Protein AF-A0A9D1Z126-F1 (afdb_monomer_lite)

Radius of gyration: 23.55 Å; chains: 1; bounding box: 56×39×68 Å

pLDDT: mean 78.77, std 19.52, range [24.44, 97.56]

Secondary structure (DSSP, 8-state):
-----------------------------GGG--EEEEEEEEEETTTTEEE---BGGGTEEEEEEE-TTSEEEEEEEETTS--EEEEEEEEEETTEEEEEETT-PPPEEEEEEEE-SSEEEEEEEEE-TTSSEEEEEEEEEEE--S---------------GGGG-EEEEEEEEEETTTTEEEE-SGGGTEEEEEEE-TTSEEEEEEEETTSS-EEEEEEEEEEETTEEEEE-TTT--EEEEEEEEEESSSEEEEEEEEE-TTS-EEEEEEEEEEE-

Structure (mmCIF, N/CA/C/O backbone):
data_AF-A0A9D1Z126-F1
#
_entry.id   AF-A0A9D1Z126-F1
#
loop_
_atom_site.group_PDB
_atom_site.id
_atom_site.type_symbol
_atom_site.label_atom_id
_atom_site.label_alt_id
_atom_site.label_comp_id
_atom_site.label_asym_id
_atom_site.label_entity_id
_atom_site.label_seq_id
_atom_site.pdbx_PDB_ins_code
_atom_site.Cartn_x
_atom_site.Cartn_y
_atom_site.Cartn_z
_atom_site.occupancy
_atom_site.B_iso_or_equiv
_atom_site.auth_seq_id
_atom_site.auth_comp_id
_atom_site.auth_asym_id
_atom_site.auth_atom_id
_atom_site.pdbx_PDB_model_num
ATOM 1 N N . MET A 1 1 ? 18.380 6.189 9.220 1.00 26.20 1 MET A N 1
ATOM 2 C CA . MET A 1 1 ? 18.468 6.076 10.700 1.00 26.20 1 MET A CA 1
ATOM 3 C C . MET A 1 1 ? 17.361 5.135 11.136 1.00 26.20 1 MET A C 1
ATOM 5 O O . MET A 1 1 ? 16.245 5.377 10.715 1.00 26.20 1 MET A O 1
ATOM 9 N N . LYS A 1 2 ? 17.648 4.078 11.910 1.00 24.44 2 LYS A N 1
ATOM 10 C CA . LYS A 1 2 ? 16.610 3.173 12.438 1.00 24.44 2 LYS A CA 1
ATOM 11 C C . LYS A 1 2 ? 15.650 3.978 13.316 1.00 24.44 2 LYS A C 1
ATOM 13 O O . LYS A 1 2 ? 16.059 4.411 14.395 1.00 24.44 2 LYS A O 1
ATOM 18 N N . ARG A 1 3 ? 14.432 4.233 12.840 1.00 31.03 3 ARG A N 1
ATOM 19 C CA . ARG A 1 3 ? 13.403 4.945 13.598 1.00 31.03 3 ARG A CA 1
ATOM 20 C C . ARG A 1 3 ? 12.553 3.897 14.309 1.00 31.03 3 ARG A C 1
ATOM 22 O O . ARG A 1 3 ? 11.545 3.449 13.797 1.00 31.03 3 ARG A O 1
ATOM 29 N N . LEU A 1 4 ? 12.995 3.498 15.502 1.00 29.55 4 LEU A N 1
ATOM 30 C CA . LEU A 1 4 ? 12.150 2.744 16.426 1.00 29.55 4 LEU A CA 1
ATOM 31 C C . LEU A 1 4 ? 11.020 3.682 16.891 1.00 29.55 4 LEU A C 1
ATOM 33 O O . LEU A 1 4 ? 11.191 4.417 17.864 1.00 29.55 4 LEU A O 1
ATOM 37 N N . PHE A 1 5 ? 9.884 3.691 16.195 1.00 39.94 5 PHE A N 1
ATOM 38 C CA . PHE A 1 5 ? 8.649 4.272 16.721 1.00 39.94 5 PHE A CA 1
ATOM 39 C C . PHE A 1 5 ? 8.022 3.261 17.680 1.00 39.94 5 PHE A C 1
ATOM 41 O O . PHE A 1 5 ? 7.109 2.513 17.352 1.00 39.94 5 PHE A O 1
ATOM 48 N N . LEU A 1 6 ? 8.588 3.188 18.885 1.00 32.47 6 LEU A N 1
ATOM 49 C CA . LEU A 1 6 ? 7.999 2.430 19.978 1.00 32.47 6 LEU A CA 1
ATOM 50 C C . LEU A 1 6 ? 6.867 3.280 20.573 1.00 32.47 6 LEU A C 1
ATOM 52 O O . LEU A 1 6 ? 7.104 4.072 21.485 1.00 32.47 6 LEU A O 1
ATOM 56 N N . PHE A 1 7 ? 5.648 3.143 20.047 1.00 43.53 7 PHE A N 1
ATOM 57 C CA . PHE A 1 7 ? 4.450 3.704 20.678 1.00 43.53 7 PHE A CA 1
ATOM 58 C C . PHE A 1 7 ? 4.135 2.910 21.950 1.00 43.53 7 PHE A C 1
ATOM 60 O O . PHE A 1 7 ? 3.361 1.957 21.959 1.00 43.53 7 PHE A O 1
ATOM 67 N N . LEU A 1 8 ? 4.789 3.287 23.048 1.00 34.66 8 LEU A N 1
ATOM 68 C CA . LEU A 1 8 ? 4.436 2.837 24.388 1.00 34.66 8 LEU A CA 1
ATOM 69 C C . LEU A 1 8 ? 3.378 3.798 24.951 1.00 34.66 8 LEU A C 1
ATOM 71 O O . LEU A 1 8 ? 3.679 4.662 25.772 1.00 34.66 8 LEU A O 1
ATOM 75 N N . CYS A 1 9 ? 2.140 3.692 24.469 1.00 40.88 9 CYS A N 1
ATOM 76 C CA . CYS A 1 9 ? 1.025 4.465 25.009 1.00 40.88 9 CYS A CA 1
ATOM 77 C C . CYS A 1 9 ? 0.606 3.874 26.364 1.00 40.88 9 CYS A C 1
ATOM 79 O O . CYS A 1 9 ? -0.182 2.934 26.422 1.00 40.88 9 CYS A O 1
ATOM 81 N N . CYS A 1 10 ? 1.144 4.418 27.456 1.00 35.19 10 CYS A N 1
ATOM 82 C CA . CYS A 1 10 ? 0.623 4.198 28.806 1.00 35.19 10 CYS A CA 1
ATOM 83 C C . CYS A 1 10 ? -0.708 4.953 28.936 1.00 35.19 10 CYS A C 1
ATOM 85 O O . CYS A 1 10 ? -0.724 6.147 29.244 1.00 35.19 10 CYS A O 1
ATOM 87 N N . ALA A 1 11 ? -1.826 4.283 28.671 1.00 45.22 11 ALA A N 1
ATOM 88 C CA . ALA A 1 11 ? -3.146 4.888 28.769 1.00 45.22 11 ALA A CA 1
ATOM 89 C C . ALA A 1 11 ? -3.701 4.654 30.178 1.00 45.22 11 ALA A C 1
ATOM 91 O O . ALA A 1 11 ? -4.285 3.614 30.489 1.00 45.22 11 ALA A O 1
ATOM 92 N N . ALA A 1 12 ? -3.556 5.653 31.051 1.00 38.81 12 ALA A N 1
ATOM 93 C CA . ALA A 1 12 ? -4.286 5.673 32.311 1.00 38.81 12 ALA A CA 1
ATOM 94 C C . ALA A 1 12 ? -5.794 5.772 32.015 1.00 38.81 12 ALA A C 1
ATOM 96 O O . ALA A 1 12 ? -6.309 6.832 31.664 1.00 38.81 12 ALA A O 1
ATOM 97 N N . ALA A 1 13 ? -6.505 4.651 32.151 1.00 41.03 13 ALA A N 1
ATOM 98 C CA . ALA A 1 13 ? -7.947 4.571 31.958 1.00 41.03 13 ALA A CA 1
ATOM 99 C C . ALA A 1 13 ? -8.685 5.491 32.949 1.00 41.03 13 ALA A C 1
ATOM 101 O O . ALA A 1 13 ? -8.886 5.145 34.116 1.00 41.03 13 ALA A O 1
ATOM 102 N N . LEU A 1 14 ? -9.122 6.664 32.487 1.00 45.53 14 LEU A N 1
ATOM 103 C CA . LEU A 1 14 ? -10.041 7.507 33.242 1.00 45.53 14 LEU A CA 1
ATOM 104 C C . LEU A 1 14 ? -11.475 7.046 32.975 1.00 45.53 14 LEU A C 1
ATOM 106 O O . LEU A 1 14 ? -12.067 7.303 31.930 1.00 45.53 14 LEU A O 1
ATOM 110 N N . SER A 1 15 ? -12.056 6.373 33.967 1.00 38.84 15 SER A N 1
ATOM 111 C CA . SER A 1 15 ? -13.494 6.132 34.043 1.00 38.84 15 SER A CA 1
ATOM 112 C C . SER A 1 15 ? -14.214 7.465 34.261 1.00 38.84 15 SER A C 1
ATOM 114 O O . SER A 1 15 ? -14.367 7.907 35.404 1.00 38.84 15 SER A O 1
ATOM 116 N N . TRP A 1 16 ? -14.642 8.130 33.187 1.00 37.62 16 TRP A N 1
ATOM 117 C CA . TRP A 1 16 ? -15.427 9.351 33.327 1.00 37.62 16 TRP A CA 1
ATOM 118 C C . TRP A 1 16 ? -16.908 9.023 33.524 1.00 37.62 16 TRP A C 1
ATOM 120 O O . TRP A 1 16 ? -17.626 8.592 32.624 1.00 37.62 16 TRP A O 1
ATOM 130 N N . SER A 1 17 ? -17.371 9.243 34.750 1.00 36.00 17 SER A N 1
ATOM 131 C CA . SER A 1 17 ? -18.778 9.307 35.112 1.00 36.00 17 SER A CA 1
ATOM 132 C C . SER A 1 17 ? -19.405 10.619 34.618 1.00 36.00 17 SER A C 1
ATOM 134 O O . SER A 1 17 ? -19.183 11.678 35.189 1.00 36.00 17 SER A O 1
ATOM 136 N N . GLY A 1 18 ? -20.208 10.506 33.556 1.00 39.25 18 GLY A N 1
ATOM 137 C CA . GLY A 1 18 ? -21.444 11.249 33.266 1.00 39.25 18 GLY A CA 1
ATOM 138 C C . GLY A 1 18 ? -21.475 12.784 33.332 1.00 39.25 18 GLY A C 1
ATOM 139 O O . GLY A 1 18 ? -21.405 13.369 34.407 1.00 39.25 18 GLY A O 1
ATOM 140 N N . CYS A 1 19 ? -21.839 13.413 32.208 1.00 34.25 19 CYS A N 1
ATOM 141 C CA . CYS A 1 19 ? -22.969 14.355 32.125 1.00 34.25 19 CYS A CA 1
ATOM 142 C C . CYS A 1 19 ? -23.319 14.652 30.656 1.00 34.25 19 CYS A C 1
ATOM 144 O O . CYS A 1 19 ? -22.586 15.333 29.950 1.00 34.25 19 CYS A O 1
ATOM 146 N N . THR A 1 20 ? -24.477 14.159 30.217 1.00 55.81 20 THR A N 1
ATOM 147 C CA . THR A 1 20 ? -25.148 14.520 28.961 1.00 55.81 20 THR A CA 1
ATOM 148 C C . THR A 1 20 ? -25.532 15.998 28.931 1.00 55.81 20 THR A C 1
ATOM 150 O O . THR A 1 20 ? -26.192 16.462 29.868 1.00 55.81 20 THR A O 1
ATOM 153 N N . LYS A 1 21 ? -25.245 16.684 27.817 1.00 38.91 21 LYS A N 1
ATOM 154 C CA . LYS A 1 21 ? -26.126 17.720 27.262 1.00 38.91 21 LYS A CA 1
ATOM 155 C C . LYS A 1 21 ? -25.888 17.949 25.767 1.00 38.91 21 LYS A C 1
ATOM 157 O O . LYS A 1 21 ? -24.807 18.350 25.361 1.00 38.91 21 LYS A O 1
ATOM 162 N N . ASP A 1 22 ? -26.983 17.721 25.049 1.00 40.00 22 ASP A N 1
ATOM 163 C CA . ASP A 1 22 ? -27.429 18.360 23.815 1.00 40.00 22 ASP A CA 1
ATOM 164 C C . ASP A 1 22 ? -26.654 18.077 22.517 1.00 40.00 22 ASP A C 1
ATOM 166 O O . ASP A 1 22 ? -25.740 18.792 22.132 1.00 40.00 22 ASP A O 1
ATOM 170 N N . GLY A 1 23 ? -27.180 17.094 21.775 1.00 37.91 23 GLY A N 1
ATOM 171 C CA . GLY A 1 23 ? -27.786 17.413 20.482 1.00 37.91 23 GLY A CA 1
ATOM 172 C C . GLY A 1 23 ? -26.862 17.457 19.274 1.00 37.91 23 GLY A C 1
ATOM 173 O O . GLY A 1 23 ? -26.820 18.477 18.606 1.00 37.91 23 GLY A O 1
ATOM 174 N N . ASP A 1 24 ? -26.232 16.333 18.953 1.00 39.56 24 ASP A N 1
ATOM 175 C CA . ASP A 1 24 ? -26.127 15.879 17.567 1.00 39.56 24 ASP A CA 1
ATOM 176 C C . ASP A 1 24 ? -26.064 14.354 17.581 1.00 39.56 24 ASP A C 1
ATOM 178 O O . ASP A 1 24 ? -25.172 13.751 18.178 1.00 39.56 24 ASP A O 1
ATOM 182 N N . ASP A 1 25 ? -27.051 13.729 16.946 1.00 46.75 25 ASP A N 1
ATOM 183 C CA . ASP A 1 25 ? -27.147 12.283 16.739 1.00 46.75 25 ASP A CA 1
ATOM 184 C C . ASP A 1 25 ? -26.158 11.872 15.630 1.00 46.75 25 ASP A C 1
ATOM 186 O O . ASP A 1 25 ? -26.513 11.229 14.646 1.00 46.75 25 ASP A O 1
ATOM 190 N N . ASN A 1 26 ? -24.888 12.280 15.762 1.00 52.34 26 ASN A N 1
ATOM 191 C CA . ASN A 1 26 ? -23.775 11.794 14.945 1.00 52.34 26 ASN A CA 1
ATOM 192 C C . ASN A 1 26 ? -23.401 10.381 15.417 1.00 52.34 26 ASN A C 1
ATOM 194 O O . ASN A 1 26 ? -22.256 10.089 15.768 1.00 52.34 26 ASN A O 1
ATOM 198 N N . THR A 1 27 ? -24.391 9.492 15.491 1.00 66.88 27 THR A N 1
ATOM 199 C CA . THR A 1 27 ? -24.147 8.064 15.638 1.00 66.88 27 THR A CA 1
ATOM 200 C C . THR A 1 27 ? -23.490 7.604 14.354 1.00 66.88 27 THR A C 1
ATOM 202 O O . THR A 1 27 ? -24.098 7.625 13.283 1.00 66.88 27 THR A O 1
ATOM 205 N N . VAL A 1 28 ? -22.218 7.254 14.465 1.00 77.12 28 VAL A N 1
ATOM 206 C CA . VAL A 1 28 ? -21.447 6.714 13.361 1.00 77.12 28 VAL A CA 1
ATOM 207 C C . VAL A 1 28 ? -22.012 5.329 13.039 1.00 77.12 28 VAL A C 1
ATOM 209 O O . VAL A 1 28 ? -22.333 4.565 13.951 1.00 77.12 28 VAL A O 1
ATOM 212 N N . ASP A 1 29 ? -22.159 4.994 11.757 1.00 79.81 29 ASP A N 1
ATOM 213 C CA . ASP A 1 29 ? -22.612 3.660 11.360 1.00 79.81 29 ASP A CA 1
ATOM 214 C C . ASP A 1 29 ? -21.483 2.641 11.539 1.00 79.81 29 ASP A C 1
ATOM 216 O O . ASP A 1 29 ? -20.679 2.371 10.650 1.00 79.81 29 ASP A O 1
ATOM 220 N N . LEU A 1 30 ? -21.433 2.059 12.732 1.00 79.81 30 LEU A N 1
ATOM 221 C CA . LEU A 1 30 ? -20.408 1.101 13.130 1.00 79.81 30 LEU A CA 1
ATOM 222 C C . LEU A 1 30 ? -20.522 -0.248 12.408 1.00 79.81 30 LEU A C 1
ATOM 224 O O . LEU A 1 30 ? -19.609 -1.067 12.524 1.00 79.81 30 LEU A O 1
ATOM 228 N N . THR A 1 31 ? -21.583 -0.487 11.626 1.00 78.75 31 THR A N 1
ATOM 229 C CA . THR A 1 31 ? -21.624 -1.656 10.731 1.00 78.75 31 THR A CA 1
ATOM 230 C C . THR A 1 31 ? -20.538 -1.580 9.656 1.00 78.75 31 THR A C 1
ATOM 232 O O . THR A 1 31 ? -20.077 -2.611 9.170 1.00 78.75 31 THR A O 1
ATOM 235 N N . GLN A 1 32 ? -20.045 -0.372 9.373 1.00 84.94 32 GLN A N 1
ATOM 236 C CA . GLN A 1 32 ? -18.952 -0.102 8.444 1.00 84.94 32 GLN A CA 1
ATOM 237 C C . GLN A 1 32 ? -17.569 -0.275 9.081 1.00 84.94 32 GLN A C 1
ATOM 239 O O . GLN A 1 32 ? -16.575 0.007 8.429 1.00 84.94 32 GLN A O 1
ATOM 244 N N . LEU A 1 33 ? -17.452 -0.715 10.339 1.00 92.31 33 LEU A N 1
ATOM 245 C CA . LEU A 1 33 ? -16.143 -0.862 10.989 1.00 92.31 33 LEU A CA 1
ATOM 246 C C . LEU A 1 33 ? -15.384 -2.096 10.485 1.00 92.31 33 LEU A C 1
ATOM 248 O O . LEU A 1 33 ? -14.167 -2.051 10.319 1.00 92.31 33 LEU A O 1
ATOM 252 N N . VAL A 1 34 ? -16.105 -3.194 10.240 1.00 91.06 34 VAL A N 1
ATOM 253 C CA . VAL A 1 34 ? -15.522 -4.483 9.838 1.00 91.06 34 VAL A CA 1
ATOM 254 C C . VAL A 1 34 ? -14.756 -4.335 8.524 1.00 91.06 34 VAL A C 1
ATOM 256 O O . VAL A 1 34 ? -15.254 -3.749 7.559 1.00 91.06 34 VAL A O 1
ATOM 259 N N . GLY A 1 35 ? -13.543 -4.881 8.487 1.00 87.19 35 GLY A N 1
ATOM 260 C CA . GLY A 1 35 ? -12.604 -4.767 7.375 1.00 87.19 35 GLY A CA 1
ATOM 261 C C . GLY A 1 35 ? -11.217 -4.334 7.829 1.00 87.19 35 GLY A C 1
ATOM 262 O O . GLY A 1 35 ? -10.958 -4.193 9.027 1.00 87.19 35 GLY A O 1
ATOM 263 N N . THR A 1 36 ? -10.331 -4.148 6.855 1.00 92.88 36 THR A N 1
ATOM 264 C CA . THR A 1 36 ? -8.953 -3.729 7.095 1.00 92.88 36 THR A CA 1
ATOM 265 C C . THR A 1 36 ? -8.786 -2.247 6.787 1.00 92.88 36 THR A C 1
ATOM 267 O O . THR A 1 36 ? -9.300 -1.735 5.791 1.00 92.88 36 THR A O 1
ATOM 270 N N . TRP A 1 37 ? -8.049 -1.568 7.654 1.00 96.06 37 TRP A N 1
ATOM 271 C CA . TRP A 1 37 ? -7.814 -0.134 7.631 1.00 96.06 37 TRP A CA 1
ATOM 272 C C . TRP A 1 37 ? -6.318 0.131 7.706 1.00 96.06 37 TRP A C 1
ATOM 274 O O . TRP A 1 37 ? -5.668 -0.390 8.604 1.00 96.06 37 TRP A O 1
ATOM 284 N N . GLU A 1 38 ? -5.777 0.937 6.799 1.00 95.12 38 GLU A N 1
ATOM 285 C CA . GLU A 1 38 ? -4.358 1.316 6.763 1.00 95.12 38 GLU A CA 1
ATOM 286 C C . GLU A 1 38 ? -4.193 2.764 7.216 1.00 95.12 38 GLU A C 1
ATOM 2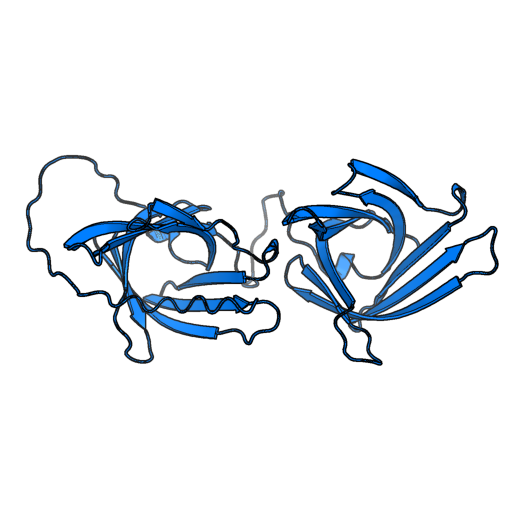88 O O . GLU A 1 38 ? -4.925 3.641 6.747 1.00 95.12 38 GLU A O 1
ATOM 293 N N . VAL A 1 39 ? -3.237 3.021 8.112 1.00 95.56 39 VAL A N 1
ATOM 294 C CA . VAL A 1 39 ? -2.896 4.379 8.553 1.00 95.56 39 VAL A CA 1
ATOM 295 C C . VAL A 1 39 ? -2.329 5.176 7.381 1.00 95.56 39 VAL A C 1
ATOM 297 O O . VAL A 1 39 ? -1.472 4.711 6.641 1.00 95.56 39 VAL A O 1
ATOM 300 N N . THR A 1 40 ? -2.801 6.409 7.236 1.00 91.19 40 THR A N 1
ATOM 301 C CA . THR A 1 40 ? -2.329 7.371 6.229 1.00 91.19 40 THR A CA 1
ATOM 302 C C . THR A 1 40 ? -1.590 8.546 6.853 1.00 91.19 40 THR A C 1
ATOM 304 O O . THR A 1 40 ? -0.716 9.128 6.221 1.00 91.19 40 THR A O 1
ATOM 307 N N . LYS A 1 41 ? -1.958 8.919 8.083 1.00 90.38 41 LYS A N 1
ATOM 308 C CA . LYS A 1 41 ? -1.299 9.962 8.869 1.00 90.38 41 LYS A CA 1
ATOM 309 C C . LYS A 1 41 ? -1.767 9.953 10.317 1.00 90.38 41 LYS A C 1
ATOM 311 O O . LYS A 1 41 ? -2.868 9.487 10.630 1.00 90.38 41 LYS A O 1
ATOM 316 N N . LEU A 1 42 ? -0.957 10.565 11.168 1.00 92.69 42 LEU A N 1
ATOM 317 C CA . LEU A 1 42 ? -1.205 10.748 12.587 1.00 92.69 42 LEU A CA 1
ATOM 318 C C . LEU A 1 42 ? -0.980 12.213 12.974 1.00 92.69 42 LEU A C 1
ATOM 320 O O . LEU A 1 42 ? -0.017 12.843 12.542 1.00 92.69 42 LEU A O 1
ATOM 324 N N . TYR A 1 43 ? -1.876 12.755 13.789 1.00 89.81 43 TYR A N 1
ATOM 325 C CA . TYR A 1 43 ? -1.678 14.013 14.498 1.00 89.81 43 TYR A CA 1
ATOM 326 C C . TYR A 1 43 ? -1.368 13.721 15.956 1.00 89.81 43 TYR A C 1
ATOM 328 O O . TYR A 1 43 ? -2.162 13.055 16.619 1.00 89.81 43 TYR A O 1
ATOM 336 N N . ASP A 1 44 ? -0.254 14.256 16.431 1.00 86.06 44 ASP A N 1
ATOM 337 C CA . ASP A 1 44 ? 0.138 14.232 17.832 1.00 86.06 44 ASP A CA 1
ATOM 338 C C . ASP A 1 44 ? -0.363 15.508 18.511 1.00 86.06 44 ASP A C 1
ATOM 340 O O . ASP A 1 44 ? 0.046 16.626 18.169 1.00 86.06 44 ASP A O 1
ATOM 344 N N . GLY A 1 45 ? -1.297 15.343 19.444 1.00 83.56 45 GLY A N 1
ATOM 345 C CA . GLY A 1 45 ? -1.956 16.441 20.138 1.00 83.56 45 GLY A CA 1
ATOM 346 C C . GLY A 1 45 ? -1.105 17.094 21.225 1.00 83.56 45 GLY A C 1
ATOM 347 O O . GLY A 1 45 ? -1.397 18.228 21.615 1.00 83.56 45 GLY A O 1
ATOM 348 N N . GLU A 1 46 ? -0.070 16.421 21.724 1.00 85.44 46 GLU A N 1
ATOM 349 C CA . GLU A 1 46 ? 0.831 16.968 22.739 1.00 85.44 46 GLU A CA 1
ATOM 350 C C . GLU A 1 46 ? 1.850 17.924 22.118 1.00 85.44 46 GLU A C 1
ATOM 352 O O . GLU A 1 46 ? 2.030 19.050 22.600 1.00 85.44 46 GLU A O 1
ATOM 357 N N . PHE A 1 47 ? 2.468 17.514 21.010 1.00 81.81 47 PHE A N 1
ATOM 358 C CA . PHE A 1 47 ? 3.468 18.317 20.308 1.00 81.81 47 PHE A CA 1
ATOM 359 C C . PHE A 1 47 ? 2.877 19.164 19.177 1.00 81.81 47 PHE A C 1
ATOM 361 O O . PHE A 1 47 ? 3.523 20.104 18.708 1.00 81.81 47 PHE A O 1
ATOM 368 N N . GLY A 1 48 ? 1.646 18.873 18.750 1.00 83.31 48 GLY A N 1
ATOM 369 C CA . GLY A 1 48 ? 0.977 19.561 17.649 1.00 83.31 48 GLY A CA 1
ATOM 370 C C . GLY A 1 48 ? 1.609 19.264 16.289 1.00 83.31 48 GLY A C 1
ATOM 371 O O . GLY A 1 48 ? 1.639 20.147 15.428 1.00 83.31 48 GLY A O 1
ATOM 372 N N . ILE A 1 49 ? 2.145 18.055 16.113 1.00 79.88 49 ILE A N 1
ATOM 373 C CA . ILE A 1 49 ? 2.919 17.636 14.938 1.00 79.88 49 ILE A CA 1
ATOM 374 C C . ILE A 1 49 ? 2.105 16.642 14.109 1.00 79.88 49 ILE A C 1
ATOM 376 O O . ILE A 1 49 ? 1.342 15.841 14.644 1.00 79.88 49 ILE A O 1
ATOM 380 N N . TRP A 1 50 ? 2.278 16.703 12.790 1.00 85.00 50 TRP A N 1
ATOM 381 C CA . TRP A 1 50 ? 1.748 15.713 11.862 1.00 85.00 50 TRP A CA 1
ATOM 382 C C . TRP A 1 50 ? 2.842 14.739 11.440 1.00 85.00 50 TRP A C 1
ATOM 384 O O . TRP A 1 50 ? 3.936 15.153 11.057 1.00 85.00 50 TRP A O 1
ATOM 394 N N . PHE A 1 51 ? 2.506 13.458 11.471 1.00 80.44 51 PHE A N 1
ATOM 395 C CA . PHE A 1 51 ? 3.276 12.373 10.889 1.00 80.44 51 PHE A CA 1
ATOM 396 C C . PHE A 1 51 ? 2.508 11.867 9.671 1.00 80.44 51 PHE A C 1
ATOM 398 O O . PHE A 1 51 ? 1.427 11.300 9.809 1.00 80.44 51 PHE A O 1
ATOM 405 N N . GLU A 1 52 ? 3.039 12.113 8.478 1.00 85.12 52 GLU A N 1
ATOM 406 C CA . GLU A 1 52 ? 2.372 11.793 7.203 1.00 85.12 52 GLU A CA 1
ATOM 407 C C . GLU A 1 52 ? 3.126 10.713 6.403 1.00 85.12 52 GLU A C 1
ATOM 409 O O . GLU A 1 52 ? 2.694 10.322 5.326 1.00 85.12 52 GLU A O 1
ATOM 414 N N . GLU A 1 53 ? 4.234 10.205 6.953 1.00 81.06 53 GLU A N 1
ATOM 415 C CA . GLU A 1 53 ? 5.110 9.191 6.351 1.00 81.06 53 GLU A CA 1
ATOM 416 C C . GLU A 1 53 ? 4.580 7.763 6.628 1.00 81.06 53 GLU A C 1
ATOM 418 O O . GLU A 1 53 ? 5.261 6.954 7.255 1.00 81.06 53 GLU A O 1
ATOM 423 N N . TYR A 1 54 ? 3.345 7.461 6.207 1.00 81.81 54 TYR A N 1
ATOM 424 C CA . TYR A 1 54 ? 2.707 6.143 6.368 1.00 81.81 54 TYR A CA 1
ATOM 425 C C . TYR A 1 54 ? 2.252 5.535 5.043 1.00 81.81 54 TYR A C 1
ATOM 427 O O . TYR A 1 54 ? 1.825 6.226 4.117 1.00 81.81 54 TYR A O 1
ATOM 435 N N . GLY A 1 55 ? 2.282 4.210 4.992 1.00 75.62 55 GLY A N 1
ATOM 436 C CA . GLY A 1 55 ? 1.984 3.421 3.813 1.00 75.62 55 GLY A CA 1
ATOM 437 C C . GLY A 1 55 ? 3.261 2.950 3.135 1.00 75.62 55 GLY A C 1
ATOM 438 O O . GLY A 1 55 ? 4.383 3.346 3.464 1.00 75.62 55 GLY A O 1
ATOM 439 N N . VAL A 1 56 ? 3.086 2.065 2.160 1.00 72.38 56 VAL A N 1
ATOM 440 C CA . VAL A 1 56 ? 4.218 1.307 1.620 1.00 72.38 56 VAL A CA 1
ATOM 441 C C . VAL A 1 56 ? 5.248 2.197 0.908 1.00 72.38 56 VAL A C 1
ATOM 443 O O . VAL A 1 56 ? 6.422 1.849 0.849 1.00 72.38 56 VAL A O 1
ATOM 446 N N . GLN A 1 57 ? 4.829 3.366 0.415 1.00 71.88 57 GLN A N 1
ATOM 447 C CA . GLN A 1 57 ? 5.695 4.396 -0.187 1.00 71.88 57 GLN A CA 1
ATOM 448 C C . GLN A 1 57 ? 6.734 4.971 0.784 1.00 71.88 57 GLN A C 1
ATOM 450 O O . GLN A 1 57 ? 7.825 5.337 0.371 1.00 71.88 57 GLN A O 1
ATOM 455 N N . PHE A 1 58 ? 6.444 4.973 2.087 1.00 73.94 58 PHE A N 1
ATOM 456 C CA . PHE A 1 58 ? 7.380 5.419 3.122 1.00 73.94 58 PHE A CA 1
ATOM 457 C C . PHE A 1 58 ? 8.072 4.247 3.830 1.00 73.94 58 PHE A C 1
ATOM 459 O O . PHE A 1 58 ? 8.784 4.442 4.813 1.00 73.94 58 PHE A O 1
ATOM 466 N N . GLY A 1 59 ? 7.848 3.014 3.357 1.00 75.44 59 GLY A N 1
ATOM 467 C CA . GLY A 1 59 ? 8.410 1.806 3.955 1.00 75.44 59 GLY A CA 1
ATOM 468 C C . GLY A 1 59 ? 7.900 1.508 5.366 1.00 75.44 59 GLY A C 1
ATOM 469 O O . GLY A 1 59 ? 8.573 0.783 6.094 1.00 75.44 59 GLY A O 1
ATOM 470 N N . TYR A 1 60 ? 6.750 2.066 5.756 1.00 79.25 60 TYR A N 1
ATOM 471 C CA . TYR A 1 60 ? 6.106 1.807 7.041 1.00 79.25 60 TYR A CA 1
ATOM 472 C C . TYR A 1 60 ? 4.593 1.684 6.858 1.00 79.25 60 TYR A C 1
ATOM 474 O O . TYR A 1 60 ? 3.892 2.673 6.646 1.00 79.25 60 TYR A O 1
ATOM 482 N N . VAL A 1 61 ? 4.081 0.460 6.928 1.00 86.31 61 VAL A N 1
ATOM 483 C CA . VAL A 1 61 ? 2.654 0.149 6.818 1.00 86.31 61 VAL A CA 1
ATOM 484 C C . VAL A 1 61 ? 2.139 -0.218 8.194 1.00 86.31 61 VAL A C 1
ATOM 486 O O . VAL A 1 61 ? 2.713 -1.066 8.868 1.00 86.31 61 VAL A O 1
ATOM 489 N N . GLU A 1 62 ? 1.029 0.386 8.594 1.00 92.38 62 GLU A N 1
ATOM 490 C CA . GLU A 1 62 ? 0.334 0.048 9.829 1.00 92.38 62 GLU A CA 1
ATOM 491 C C . GLU A 1 62 ? -1.135 -0.206 9.514 1.00 92.38 62 GLU A C 1
ATOM 493 O O . GLU A 1 62 ? -1.794 0.633 8.890 1.00 92.38 62 GLU A O 1
ATOM 498 N N . THR A 1 63 ? -1.651 -1.364 9.926 1.00 93.50 63 THR A N 1
ATOM 499 C CA . THR A 1 63 ? -3.033 -1.759 9.650 1.00 93.50 63 THR A CA 1
ATOM 500 C C . THR A 1 63 ? -3.788 -2.237 10.883 1.00 93.50 63 THR A C 1
ATOM 502 O O . THR A 1 63 ? -3.230 -2.818 11.816 1.00 93.50 63 THR A O 1
ATOM 505 N N . LEU A 1 64 ? -5.102 -2.010 10.851 1.00 94.62 64 LEU A N 1
ATOM 506 C CA . LEU A 1 64 ? -6.086 -2.544 11.782 1.00 94.62 64 LEU A CA 1
ATOM 507 C C . LEU A 1 64 ? -7.139 -3.342 11.016 1.00 94.62 64 LEU A C 1
ATOM 509 O O . LEU A 1 64 ? -7.876 -2.796 10.197 1.00 94.62 64 LEU A O 1
ATOM 513 N N . LEU A 1 65 ? -7.254 -4.629 11.326 1.00 92.81 65 LEU A N 1
ATOM 514 C CA . LEU A 1 65 ? -8.340 -5.488 10.865 1.00 92.81 65 LEU A CA 1
ATOM 515 C C . LEU A 1 65 ? -9.374 -5.656 11.978 1.00 92.81 65 LEU A C 1
ATOM 517 O O . LEU A 1 65 ? -9.051 -6.195 13.034 1.00 92.81 65 LEU A O 1
ATOM 521 N N . PHE A 1 66 ? -10.625 -5.286 11.714 1.00 91.44 66 PHE A N 1
ATOM 522 C CA . PHE A 1 66 ? -11.777 -5.575 12.573 1.00 91.44 66 PHE A CA 1
ATOM 523 C C . PHE A 1 66 ? -12.631 -6.689 11.958 1.00 91.44 66 PHE A C 1
ATOM 525 O O . PHE A 1 66 ? -13.026 -6.596 10.795 1.00 91.44 66 PHE A O 1
ATOM 532 N N . ARG A 1 67 ? -12.934 -7.741 12.728 1.00 88.06 67 ARG A N 1
ATOM 533 C CA . ARG A 1 67 ? -13.789 -8.867 12.315 1.00 88.06 67 ARG A CA 1
ATOM 534 C C . ARG A 1 67 ? -15.149 -8.812 13.003 1.00 88.06 67 ARG A C 1
ATOM 536 O O . ARG A 1 67 ? -15.251 -8.430 14.164 1.00 88.06 67 ARG A O 1
ATOM 543 N N . ASP A 1 68 ? -16.176 -9.295 12.313 1.00 87.19 68 ASP A N 1
ATOM 544 C CA . ASP A 1 68 ? -17.573 -9.339 12.774 1.00 87.19 68 ASP A CA 1
ATOM 545 C C . ASP A 1 68 ? -17.789 -10.004 14.149 1.00 87.19 68 ASP A C 1
ATOM 547 O O . ASP A 1 68 ? -18.717 -9.662 14.879 1.00 87.19 68 ASP A O 1
ATOM 551 N N . ASN A 1 69 ? -16.907 -10.924 14.533 1.00 82.69 69 ASN A N 1
ATOM 552 C CA . ASN A 1 69 ? -16.948 -11.646 15.798 1.00 82.69 69 ASN A CA 1
ATOM 553 C C . ASN A 1 69 ? -16.335 -10.887 16.996 1.00 82.69 69 ASN A C 1
ATOM 555 O O . ASN A 1 69 ? -16.184 -11.481 18.066 1.00 82.69 69 ASN A O 1
ATOM 559 N N . GLY A 1 70 ? -15.961 -9.612 16.836 1.00 84.50 70 GLY A N 1
ATOM 560 C CA . GLY A 1 70 ? -15.373 -8.799 17.909 1.00 84.50 70 GLY A CA 1
ATOM 561 C C . GLY A 1 70 ? -13.885 -9.073 18.153 1.00 84.50 70 GLY A C 1
ATOM 562 O O . GLY A 1 70 ? -13.370 -8.810 19.240 1.00 84.50 70 GLY A O 1
ATOM 563 N N . THR A 1 71 ? -13.178 -9.624 17.164 1.00 90.19 71 THR A N 1
ATOM 564 C CA . THR A 1 71 ? -11.717 -9.806 17.197 1.00 90.19 71 THR A CA 1
ATOM 565 C C . THR A 1 71 ? -11.041 -9.027 16.083 1.00 90.19 71 THR A C 1
ATOM 567 O O . THR A 1 71 ? -11.654 -8.709 15.068 1.00 90.19 71 THR A O 1
ATOM 570 N N . GLY A 1 72 ? -9.758 -8.747 16.238 1.00 90.19 72 GLY A N 1
ATOM 571 C CA . GLY A 1 72 ? -8.998 -8.026 15.238 1.00 90.19 72 GLY A CA 1
ATOM 572 C C . GLY A 1 72 ? -7.523 -8.368 15.234 1.00 90.19 72 GLY A C 1
ATOM 573 O O . GLY A 1 72 ? -7.070 -9.257 15.961 1.00 90.19 72 GLY A O 1
ATOM 574 N N . MET A 1 73 ? -6.803 -7.705 14.342 1.00 88.38 73 MET A N 1
ATOM 575 C CA . MET A 1 73 ? -5.354 -7.792 14.222 1.00 88.38 73 MET A CA 1
ATOM 576 C C . MET A 1 73 ? -4.804 -6.389 14.014 1.00 88.38 73 MET A C 1
ATOM 578 O O . MET A 1 73 ? -5.309 -5.658 13.163 1.00 88.38 73 MET A O 1
ATOM 582 N N . PHE A 1 74 ? -3.804 -6.027 14.805 1.00 89.62 74 PHE A N 1
ATOM 583 C CA . PHE A 1 74 ? -2.908 -4.924 14.505 1.00 89.62 74 PHE A CA 1
ATOM 584 C C . PHE A 1 74 ? -1.679 -5.498 13.812 1.00 89.62 74 PHE A C 1
ATOM 586 O O . PHE A 1 74 ? -1.175 -6.537 14.243 1.00 89.62 74 PHE A O 1
ATOM 593 N N . GLN A 1 75 ? -1.199 -4.836 12.768 1.00 87.81 75 GLN A N 1
ATOM 594 C CA . GLN A 1 75 ? -0.009 -5.263 12.047 1.00 87.81 75 GLN A CA 1
ATOM 595 C C . GLN A 1 75 ? 0.819 -4.058 11.628 1.00 87.81 75 GLN A C 1
ATOM 597 O O . GLN A 1 75 ? 0.272 -3.097 11.087 1.00 87.81 75 GLN A O 1
ATOM 602 N N . THR A 1 76 ? 2.129 -4.138 11.844 1.00 86.06 76 THR A N 1
ATOM 603 C CA . THR A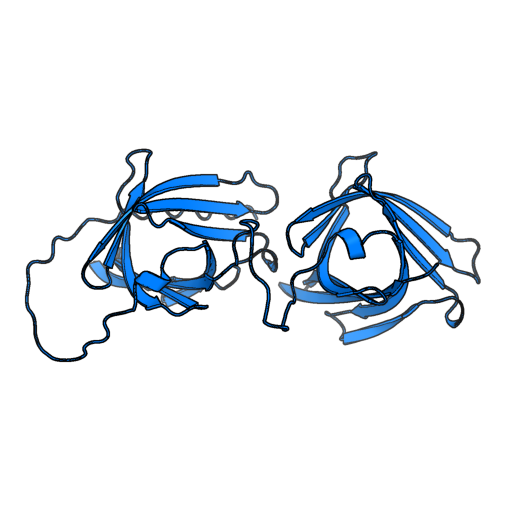 1 76 ? 3.104 -3.196 11.297 1.00 86.06 76 THR A CA 1
ATOM 604 C C . THR A 1 76 ? 4.133 -3.907 10.444 1.00 86.06 76 THR A C 1
ATOM 606 O O . THR A 1 76 ? 4.665 -4.957 10.808 1.00 86.06 76 THR A O 1
ATOM 609 N N . GLU A 1 77 ? 4.437 -3.295 9.311 1.00 82.69 77 GLU A N 1
ATOM 610 C CA . GLU A 1 77 ? 5.489 -3.709 8.396 1.00 82.69 77 GLU A CA 1
ATOM 611 C C . GLU A 1 77 ? 6.418 -2.524 8.179 1.00 82.69 77 GLU A C 1
ATOM 613 O O . GLU A 1 77 ? 5.992 -1.467 7.721 1.00 82.69 77 GLU A O 1
ATOM 618 N N . GLU A 1 78 ? 7.692 -2.699 8.514 1.00 77.62 78 GLU A N 1
ATOM 619 C CA . GLU A 1 78 ? 8.736 -1.711 8.258 1.00 77.62 78 GLU A CA 1
ATOM 620 C C . GLU A 1 78 ? 9.770 -2.330 7.315 1.00 77.62 78 GLU A C 1
ATOM 622 O O . GLU A 1 78 ? 10.246 -3.449 7.540 1.00 77.62 78 GLU A O 1
ATOM 627 N N . THR A 1 79 ? 10.133 -1.612 6.252 1.00 63.31 79 THR A N 1
ATOM 628 C CA . THR A 1 79 ? 11.111 -2.076 5.264 1.00 63.31 79 THR A CA 1
ATOM 629 C C . THR A 1 79 ? 12.436 -2.428 5.942 1.00 63.31 79 THR A C 1
ATOM 631 O O . THR A 1 79 ? 13.082 -1.598 6.581 1.00 63.31 79 THR A O 1
ATOM 634 N N . GLY A 1 80 ? 12.874 -3.679 5.778 1.00 56.53 80 GLY A N 1
ATOM 635 C CA . GLY A 1 80 ? 14.107 -4.182 6.391 1.00 56.53 80 GLY A CA 1
ATOM 636 C C . GLY A 1 80 ? 13.976 -4.567 7.871 1.00 56.53 80 GLY A C 1
ATOM 637 O O . GLY A 1 80 ? 14.993 -4.844 8.517 1.00 56.53 80 GLY A O 1
ATOM 638 N N . ALA A 1 81 ? 12.755 -4.613 8.405 1.00 66.56 81 ALA A N 1
ATOM 639 C CA . ALA A 1 81 ? 12.432 -5.154 9.719 1.00 66.56 81 ALA A CA 1
ATOM 640 C C . ALA A 1 81 ? 11.482 -6.358 9.607 1.00 66.56 81 ALA A C 1
ATOM 642 O O . ALA A 1 81 ? 10.973 -6.690 8.540 1.00 66.56 81 ALA A O 1
ATOM 643 N N . ASN A 1 82 ? 11.270 -7.043 10.731 1.00 67.31 82 ASN A N 1
ATOM 644 C CA . ASN A 1 82 ? 10.252 -8.084 10.803 1.00 67.31 82 ASN A CA 1
ATOM 645 C C . ASN A 1 82 ? 8.875 -7.437 10.932 1.00 67.31 82 ASN A C 1
ATOM 647 O O . ASN A 1 82 ? 8.720 -6.498 11.713 1.00 67.31 82 ASN A O 1
ATOM 651 N N . THR A 1 83 ? 7.882 -8.019 10.266 1.00 76.19 83 THR A N 1
ATOM 652 C CA . THR A 1 83 ? 6.473 -7.743 10.538 1.00 76.19 83 THR A CA 1
ATOM 653 C C . THR A 1 83 ? 6.163 -8.016 12.007 1.00 76.19 83 THR A C 1
ATOM 655 O O . THR A 1 83 ? 6.561 -9.051 12.560 1.00 76.19 83 THR A O 1
ATOM 658 N N . TRP A 1 84 ? 5.458 -7.088 12.646 1.00 81.00 84 TRP A N 1
ATOM 659 C CA . TRP A 1 84 ? 4.909 -7.282 13.979 1.00 81.00 84 TRP A CA 1
ATOM 660 C C . TRP A 1 84 ? 3.393 -7.372 13.895 1.00 81.00 84 TRP A C 1
ATOM 662 O O . TRP A 1 84 ? 2.753 -6.561 13.237 1.00 81.00 84 TRP A O 1
ATOM 672 N N . GLU A 1 85 ? 2.826 -8.363 14.573 1.00 85.19 85 GLU A N 1
ATOM 673 C CA . GLU A 1 85 ? 1.391 -8.615 14.604 1.00 85.19 85 GLU A CA 1
ATOM 674 C C . GLU A 1 85 ? 0.924 -8.782 16.049 1.00 85.19 85 GLU A C 1
ATOM 676 O O . GLU A 1 85 ? 1.556 -9.477 16.853 1.00 85.19 85 GLU A O 1
ATOM 681 N N . GLU A 1 86 ? -0.223 -8.192 16.370 1.00 85.56 86 GLU A N 1
ATOM 682 C CA . GLU A 1 86 ? -0.870 -8.337 17.666 1.00 85.56 86 GLU A CA 1
ATOM 683 C C . GLU A 1 86 ? -2.374 -8.550 17.503 1.00 85.56 86 GLU A C 1
ATOM 685 O O . GLU A 1 86 ? -3.135 -7.674 17.085 1.00 85.56 86 GLU A O 1
ATOM 690 N N . ALA A 1 87 ? -2.826 -9.745 17.879 1.00 85.81 87 ALA A N 1
ATOM 691 C CA . ALA A 1 87 ? -4.246 -10.039 17.936 1.00 85.81 87 ALA A CA 1
ATOM 692 C C . ALA A 1 87 ? -4.894 -9.296 19.109 1.00 85.81 87 ALA A C 1
ATOM 694 O O . ALA A 1 87 ? -4.360 -9.270 20.224 1.00 85.81 87 ALA A O 1
ATOM 695 N N . PHE A 1 88 ? -6.101 -8.785 18.891 1.00 87.88 88 PHE A N 1
ATOM 696 C CA . PHE A 1 88 ? -6.897 -8.151 19.935 1.00 87.88 88 PHE A CA 1
ATOM 697 C C . PHE A 1 88 ? -8.357 -8.603 19.889 1.00 87.88 88 PHE A C 1
ATOM 699 O O . PHE A 1 88 ? -8.868 -9.089 18.880 1.00 87.88 88 PHE A O 1
ATOM 706 N N . SER A 1 89 ? -9.046 -8.431 21.012 1.00 91.44 89 SER A N 1
ATOM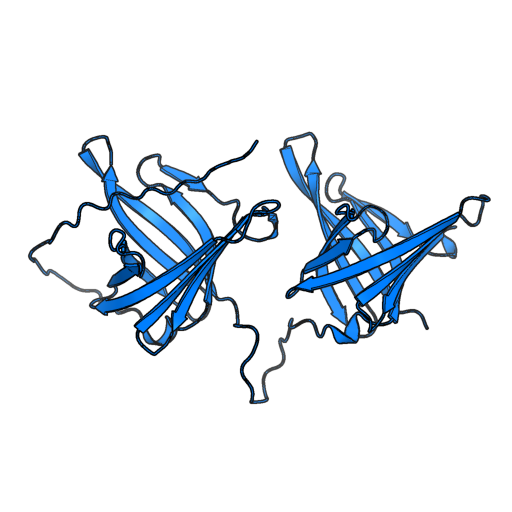 707 C CA . SER A 1 89 ? -10.513 -8.413 21.062 1.00 91.44 89 SER A CA 1
ATOM 708 C C . SER A 1 89 ? -10.990 -6.973 21.158 1.00 91.44 89 SER A C 1
ATOM 710 O O . SER A 1 89 ? -10.244 -6.126 21.648 1.00 91.44 89 SER A O 1
ATOM 712 N N . TYR A 1 90 ? -12.199 -6.677 20.696 1.00 94.25 90 TYR A N 1
ATOM 713 C CA . TYR A 1 90 ? -12.740 -5.331 20.794 1.00 94.25 90 TYR A CA 1
ATOM 714 C C . TYR A 1 90 ? -14.240 -5.309 21.076 1.00 94.25 90 TYR A C 1
ATOM 716 O O . TYR A 1 90 ? -14.982 -6.232 20.741 1.00 94.25 90 TYR A O 1
ATOM 724 N N . THR A 1 91 ? -14.679 -4.216 21.690 1.00 93.50 91 THR A N 1
ATOM 725 C CA . THR A 1 91 ? -16.091 -3.877 21.886 1.00 93.50 91 THR A CA 1
ATOM 726 C C . THR A 1 91 ? -16.352 -2.479 21.360 1.00 93.50 91 THR A C 1
ATOM 728 O O . THR A 1 91 ? -15.447 -1.642 21.361 1.00 93.50 91 THR A O 1
ATOM 731 N N . VAL A 1 92 ? -17.593 -2.216 20.950 1.00 91.75 92 VAL A N 1
ATOM 732 C CA . VAL A 1 92 ? -17.997 -0.893 20.478 1.00 91.75 92 VAL A CA 1
ATOM 733 C C . VAL A 1 92 ? -19.266 -0.444 21.186 1.00 91.75 92 VAL A C 1
ATOM 735 O O . VAL A 1 92 ? -20.291 -1.116 21.105 1.00 91.75 92 VAL A O 1
ATOM 738 N N . GLU A 1 93 ? -19.202 0.698 21.865 1.00 89.56 93 GLU A N 1
ATOM 739 C CA . GLU A 1 93 ? -20.342 1.328 22.536 1.00 89.56 93 GLU A CA 1
ATOM 740 C C . GLU A 1 93 ? -20.254 2.848 22.373 1.00 89.56 93 GLU A C 1
ATOM 742 O O . GLU A 1 93 ? -19.197 3.431 22.581 1.00 89.56 93 GLU A O 1
ATOM 747 N N . ASN A 1 94 ? -21.359 3.511 22.014 1.00 87.62 94 ASN A N 1
ATOM 748 C CA . ASN A 1 94 ? -21.452 4.979 21.928 1.00 87.62 94 ASN A CA 1
ATOM 749 C C . ASN A 1 94 ? -20.318 5.646 21.114 1.00 87.62 94 ASN A C 1
ATOM 751 O O . ASN A 1 94 ? -19.703 6.602 21.581 1.00 87.62 94 ASN A O 1
ATOM 755 N N . ASN A 1 95 ? -20.036 5.139 19.906 1.00 89.44 95 ASN A N 1
ATOM 756 C CA . ASN A 1 95 ? -18.926 5.583 19.043 1.00 89.44 95 ASN A CA 1
ATOM 757 C C . ASN A 1 95 ? -17.527 5.436 19.678 1.00 89.44 95 ASN A C 1
ATOM 759 O O . ASN A 1 95 ? -16.587 6.113 19.264 1.00 89.44 95 ASN A O 1
ATOM 763 N N . VAL A 1 96 ? -17.368 4.569 20.678 1.00 92.56 96 VAL A N 1
ATOM 764 C CA . VAL A 1 96 ? -16.080 4.265 21.305 1.00 92.56 96 VAL A CA 1
ATOM 765 C C . VAL A 1 96 ? -15.719 2.812 21.041 1.00 92.56 96 VAL A C 1
ATOM 767 O O . VAL A 1 96 ? -16.492 1.910 21.362 1.00 92.56 96 VAL A O 1
ATOM 770 N N . ILE A 1 97 ? -14.533 2.588 20.480 1.00 94.75 97 ILE A N 1
ATOM 771 C CA . ILE A 1 97 ? -13.924 1.270 20.309 1.00 94.75 97 ILE A CA 1
ATOM 772 C C . ILE A 1 97 ? -12.970 1.053 21.479 1.00 94.75 97 ILE A C 1
ATOM 774 O O . ILE A 1 97 ? -12.077 1.861 21.714 1.00 94.75 97 ILE A O 1
ATOM 778 N N . THR A 1 98 ? -13.136 -0.044 22.209 1.00 93.50 98 THR A N 1
ATOM 779 C CA . THR A 1 98 ? -12.156 -0.489 23.209 1.00 93.50 98 THR A CA 1
ATOM 780 C C . THR A 1 98 ? -11.481 -1.744 22.691 1.00 93.50 98 THR A C 1
ATOM 782 O O . THR A 1 98 ? -12.169 -2.739 22.469 1.00 93.50 98 THR A O 1
ATOM 785 N N . THR A 1 99 ? -10.164 -1.714 22.496 1.00 92.50 99 THR A N 1
ATOM 786 C CA . THR A 1 99 ? -9.369 -2.880 22.096 1.00 92.50 99 THR A CA 1
ATOM 787 C C . THR A 1 99 ? -8.640 -3.455 23.302 1.00 92.50 99 THR A C 1
ATOM 789 O O . THR A 1 99 ? -8.190 -2.738 24.193 1.00 92.50 99 THR A O 1
ATOM 792 N N . LYS A 1 100 ? -8.524 -4.778 23.341 1.00 90.06 100 LYS A N 1
ATOM 793 C CA . LYS A 1 100 ? -7.805 -5.511 24.376 1.00 90.06 100 LYS A CA 1
ATOM 794 C C . LYS A 1 100 ? -6.824 -6.484 23.721 1.00 90.06 100 LYS A C 1
ATOM 796 O O . LYS A 1 100 ? -7.285 -7.492 23.164 1.00 90.06 100 LYS A O 1
ATOM 801 N N . PRO A 1 101 ? -5.512 -6.211 23.808 1.00 85.56 101 PRO A N 1
ATOM 802 C CA . PRO A 1 101 ? -4.464 -7.083 23.290 1.00 85.56 101 PRO A CA 1
ATOM 803 C C . PRO A 1 101 ? -4.508 -8.490 23.893 1.00 85.56 101 PRO A C 1
ATOM 805 O O . PRO A 1 101 ? -4.758 -8.672 25.090 1.00 85.56 101 PRO A O 1
ATOM 808 N N . ALA A 1 102 ? -4.226 -9.509 23.080 1.00 78.75 102 ALA A N 1
ATOM 809 C CA . ALA A 1 102 ? -4.216 -10.905 23.523 1.00 78.75 102 ALA A CA 1
ATOM 810 C C . ALA A 1 102 ? -3.061 -11.229 24.489 1.00 78.75 102 ALA A C 1
ATOM 812 O O . ALA A 1 102 ? -3.180 -12.140 25.309 1.00 78.75 102 ALA A O 1
ATOM 813 N N . ASN A 1 103 ? -1.958 -10.479 24.423 1.00 76.12 103 ASN A N 1
ATOM 814 C CA . ASN A 1 103 ? -0.798 -10.642 25.306 1.00 76.12 103 ASN A CA 1
ATOM 815 C C . ASN A 1 103 ? -1.007 -10.065 26.721 1.00 76.12 103 ASN A C 1
ATOM 817 O O . ASN A 1 103 ? -0.151 -10.257 27.584 1.00 76.12 103 ASN A O 1
ATOM 821 N N . GLY A 1 104 ? -2.146 -9.410 26.978 1.00 74.44 104 GLY A N 1
ATOM 822 C CA . GLY A 1 104 ? -2.476 -8.828 28.277 1.00 74.44 104 GLY A CA 1
ATOM 823 C C . GLY A 1 104 ? -1.926 -7.420 28.511 1.00 74.44 104 GLY A C 1
ATOM 824 O O . GLY A 1 104 ? -2.005 -6.952 29.647 1.00 74.44 104 GLY A O 1
ATOM 825 N N . ASN A 1 105 ? -1.406 -6.755 27.472 1.00 78.19 105 ASN A N 1
ATOM 826 C CA . ASN A 1 105 ? -1.075 -5.331 27.508 1.00 78.19 105 ASN A CA 1
ATOM 827 C C . ASN A 1 105 ? -2.312 -4.462 27.801 1.00 78.19 105 ASN A C 1
ATOM 829 O O . ASN A 1 105 ? -3.459 -4.930 27.788 1.00 78.19 105 ASN A O 1
ATOM 833 N N . GLU A 1 106 ? -2.066 -3.185 28.100 1.00 81.06 106 GLU A N 1
ATOM 834 C CA . GLU A 1 106 ? -3.124 -2.214 28.373 1.00 81.06 106 GLU A CA 1
ATOM 835 C C . GLU A 1 106 ? -4.109 -2.116 27.203 1.00 81.06 106 GLU A C 1
ATOM 837 O O . GLU A 1 106 ? -3.756 -2.263 26.035 1.00 81.06 106 GLU A O 1
ATOM 842 N N . SER A 1 107 ? -5.382 -1.924 27.542 1.00 86.94 107 SER A N 1
ATOM 843 C CA . SER A 1 107 ? -6.434 -1.733 26.547 1.00 86.94 107 SER A CA 1
ATOM 844 C C . SER A 1 107 ? -6.349 -0.328 25.963 1.00 86.94 107 SER A C 1
ATOM 846 O O . SER A 1 107 ? -6.106 0.625 26.702 1.00 86.94 107 SER A O 1
ATOM 848 N N . SER A 1 108 ? -6.613 -0.191 24.669 1.00 87.44 108 SER A N 1
ATOM 849 C CA . SER A 1 108 ? -6.692 1.113 24.012 1.00 87.44 108 SER A CA 1
ATOM 850 C C . SER A 1 108 ? -8.152 1.511 23.829 1.00 87.44 108 SER A C 1
ATOM 852 O O . SER A 1 108 ? -9.016 0.672 23.561 1.00 87.44 108 SER A O 1
ATOM 854 N N . VAL A 1 109 ? -8.442 2.798 24.002 1.00 93.12 109 VAL A N 1
ATOM 855 C CA . VAL A 1 109 ? -9.787 3.360 23.867 1.00 93.12 109 VAL A CA 1
ATOM 856 C C . VAL A 1 109 ? -9.745 4.425 22.783 1.00 93.12 109 VAL A C 1
ATOM 858 O O . VAL A 1 109 ? -9.022 5.409 22.907 1.00 93.12 109 VAL A O 1
ATOM 861 N N . TYR A 1 110 ? -10.534 4.224 21.734 1.00 94.75 110 TYR A N 1
ATOM 862 C CA . TYR A 1 110 ? -10.605 5.108 20.580 1.00 94.75 110 TYR A CA 1
ATOM 863 C C . TYR A 1 110 ? -12.005 5.684 20.457 1.00 94.75 110 TYR A C 1
ATOM 865 O O . TYR A 1 110 ? -12.986 4.944 20.360 1.00 94.75 110 TYR A O 1
ATOM 873 N N . ARG A 1 111 ? -12.107 7.007 20.393 1.00 95.19 111 ARG A N 1
ATOM 874 C CA . ARG A 1 111 ? -13.338 7.684 19.992 1.00 95.19 111 ARG A CA 1
ATOM 875 C C . ARG A 1 111 ? -13.370 7.776 18.470 1.00 95.19 111 ARG A C 1
ATOM 877 O O . ARG A 1 111 ? -12.443 8.299 17.858 1.00 95.19 111 ARG A O 1
ATOM 884 N N . VAL A 1 112 ? -14.436 7.279 17.856 1.00 95.06 112 VAL A N 1
ATOM 885 C CA . VAL A 1 112 ? -14.627 7.341 16.405 1.00 95.06 112 VAL A CA 1
ATOM 886 C C . VAL A 1 112 ? -15.141 8.732 16.044 1.00 95.06 112 VAL A C 1
ATOM 888 O O . VAL A 1 112 ? -16.256 9.102 16.409 1.00 95.06 112 VAL A O 1
ATOM 891 N N . GLU A 1 113 ? -14.322 9.520 15.346 1.00 93.88 113 GLU A N 1
ATOM 892 C CA . GLU A 1 113 ? -14.718 10.847 14.849 1.00 93.88 113 GLU A CA 1
ATOM 893 C C . GLU A 1 113 ? -15.347 10.779 13.459 1.00 93.88 113 GLU A C 1
ATOM 895 O O . GLU A 1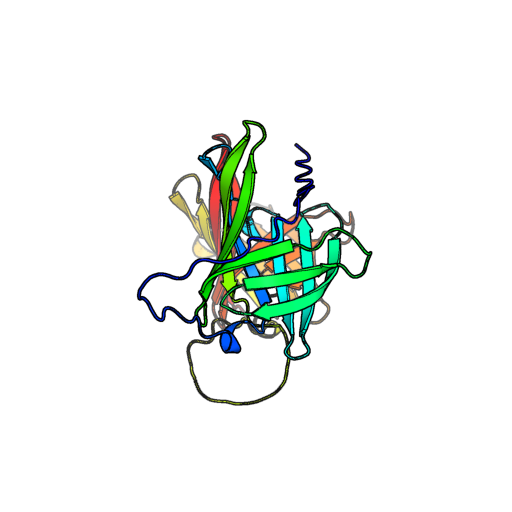 113 ? -16.182 11.617 13.114 1.00 93.88 113 GLU A O 1
ATOM 900 N N . LYS A 1 114 ? -14.953 9.783 12.661 1.00 92.25 114 LYS A N 1
ATOM 901 C CA . LYS A 1 114 ? -15.478 9.543 11.318 1.0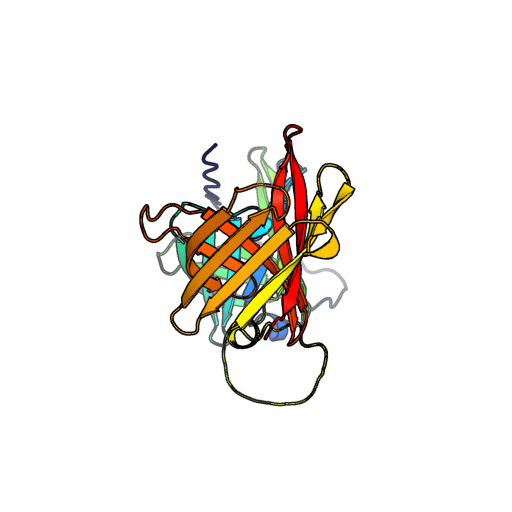0 92.25 114 LYS A CA 1
ATOM 902 C C . LYS A 1 114 ? -15.345 8.069 10.961 1.00 92.25 114 LYS A C 1
ATOM 904 O O . LYS A 1 114 ? -14.325 7.455 11.267 1.00 92.25 114 LYS A O 1
ATOM 909 N N . LEU A 1 115 ? -16.359 7.534 10.293 1.00 93.50 115 LEU A N 1
ATOM 910 C CA . LEU A 1 115 ? -16.327 6.226 9.648 1.00 93.50 115 LEU A CA 1
ATOM 911 C C . LEU A 1 115 ? -17.233 6.288 8.423 1.00 93.50 115 LEU A C 1
ATOM 913 O O . LEU A 1 115 ? -18.405 6.657 8.534 1.00 93.50 115 LEU A O 1
ATOM 917 N N . THR A 1 116 ? -16.666 5.973 7.272 1.00 89.12 116 THR A N 1
ATOM 918 C CA . THR A 1 116 ? -17.381 5.765 6.015 1.00 89.12 116 THR A CA 1
ATOM 919 C C . THR A 1 116 ? -16.995 4.400 5.447 1.00 89.12 116 THR A C 1
ATOM 921 O O . THR A 1 116 ? -16.283 3.620 6.078 1.00 89.12 116 THR A O 1
ATOM 924 N N . ASP A 1 117 ? -17.425 4.108 4.226 1.00 84.19 117 ASP A N 1
ATOM 925 C CA . ASP A 1 117 ? -16.937 2.966 3.458 1.00 84.19 117 ASP A CA 1
ATOM 926 C C . ASP A 1 117 ? -15.424 3.012 3.188 1.00 84.19 117 ASP A C 1
ATOM 928 O O . ASP A 1 117 ? -14.815 1.969 2.996 1.00 84.19 117 ASP A O 1
ATOM 932 N N . SER A 1 118 ? -14.804 4.188 3.196 1.00 84.62 118 SER A N 1
ATOM 933 C CA . SER A 1 118 ? -13.451 4.415 2.675 1.00 84.62 118 SER A CA 1
ATOM 934 C C . SER A 1 118 ? -12.513 5.118 3.654 1.00 84.62 118 SER A C 1
ATOM 936 O O . SER A 1 118 ? -11.298 5.024 3.492 1.00 84.62 118 SER A O 1
ATOM 938 N N . GLU A 1 119 ? -13.039 5.779 4.685 1.00 92.12 119 GLU A N 1
ATOM 939 C CA . GLU A 1 119 ? -12.257 6.589 5.618 1.00 92.12 119 GLU A CA 1
ATOM 940 C C . GLU A 1 119 ? -12.673 6.326 7.066 1.00 92.12 119 GLU A C 1
ATOM 942 O O . GLU A 1 119 ? -13.859 6.319 7.398 1.00 92.12 119 GLU A O 1
ATOM 947 N N . MET A 1 120 ? -11.687 6.168 7.945 1.00 96.81 120 MET A N 1
ATOM 948 C CA . MET A 1 120 ? -11.896 6.080 9.387 1.00 96.81 120 MET A CA 1
ATOM 949 C C . MET A 1 120 ? -10.961 7.056 10.094 1.00 96.81 120 MET A C 1
ATOM 951 O O . MET A 1 120 ? -9.785 7.159 9.755 1.00 96.81 120 MET A O 1
ATOM 955 N N . VAL A 1 121 ? -11.479 7.776 11.088 1.00 97.06 121 VAL A N 1
ATOM 956 C CA . VAL A 1 121 ? -10.685 8.667 11.941 1.00 97.06 121 VAL A CA 1
ATOM 957 C C . VAL A 1 121 ? -10.937 8.301 13.391 1.00 97.06 121 VAL A C 1
ATOM 959 O O . VAL A 1 121 ? -12.065 8.404 13.885 1.00 97.06 121 VAL A O 1
ATOM 962 N N . LEU A 1 122 ? -9.871 7.879 14.063 1.00 96.81 122 LEU A N 1
ATOM 963 C CA . LEU A 1 122 ? -9.875 7.536 15.478 1.00 96.81 122 LEU A CA 1
ATOM 964 C C . LEU A 1 122 ? -9.174 8.634 16.272 1.00 96.81 122 LEU A C 1
ATOM 966 O O . LEU A 1 122 ? -8.140 9.142 15.848 1.00 96.81 122 LEU A O 1
ATOM 970 N N . ALA A 1 123 ? -9.733 8.982 17.426 1.00 96.00 123 ALA A N 1
ATOM 971 C CA . ALA A 1 123 ? -9.149 9.922 18.370 1.00 96.00 123 ALA A CA 1
ATOM 972 C C . ALA A 1 123 ? -8.820 9.227 19.695 1.00 96.00 123 ALA A C 1
ATOM 974 O O . ALA A 1 123 ? -9.626 8.438 20.200 1.00 96.00 123 ALA A O 1
ATOM 975 N N . ILE A 1 124 ? -7.657 9.548 20.259 1.00 94.12 124 ILE A N 1
ATOM 976 C CA . ILE A 1 124 ? -7.196 9.051 21.559 1.00 94.12 124 ILE A CA 1
ATOM 977 C C . ILE A 1 124 ? -7.025 10.255 22.474 1.00 94.12 124 ILE A C 1
ATOM 979 O O . ILE A 1 124 ? -6.176 11.105 22.223 1.00 94.12 124 ILE A O 1
ATOM 983 N N . ASP A 1 125 ? -7.835 10.325 23.525 1.00 92.19 125 ASP A N 1
ATOM 984 C CA . ASP A 1 125 ? -7.788 11.405 24.508 1.00 92.19 125 ASP A CA 1
ATOM 985 C C . ASP A 1 125 ? -6.927 10.964 25.711 1.00 92.19 125 ASP A C 1
ATOM 987 O O . ASP A 1 125 ? -7.173 9.908 26.300 1.00 92.19 125 ASP A O 1
ATOM 991 N N . TYR A 1 126 ? -5.922 11.759 26.088 1.00 86.31 126 TYR A N 1
ATOM 992 C CA . TYR A 1 126 ? -4.993 11.467 27.192 1.00 86.31 126 TYR A CA 1
ATOM 993 C C . TYR A 1 126 ? -4.555 12.742 27.927 1.00 86.31 126 TYR A C 1
ATOM 995 O O . TYR A 1 126 ? -4.843 13.860 27.505 1.00 86.31 126 TYR A O 1
ATOM 1003 N N . GLU A 1 127 ? -3.882 12.582 29.067 1.00 91.00 127 GLU A N 1
ATOM 1004 C CA . GLU A 1 127 ? -3.204 13.680 29.760 1.00 91.00 127 GLU A CA 1
ATOM 1005 C C . GLU A 1 127 ? -1.733 13.686 29.328 1.00 91.00 127 GLU A C 1
ATOM 1007 O O . GLU A 1 127 ? -1.024 12.713 29.580 1.00 91.00 127 GLU A O 1
ATOM 1012 N N . GLY A 1 128 ? -1.290 14.748 28.651 1.00 81.62 128 GLY A N 1
ATOM 1013 C CA . GLY A 1 128 ? 0.107 14.901 28.234 1.00 81.62 128 GLY A CA 1
ATOM 1014 C C . GLY A 1 128 ? 1.045 15.102 29.427 1.00 81.62 128 GLY A C 1
ATOM 1015 O O . GLY A 1 128 ? 0.607 15.368 30.551 1.00 81.62 128 GLY A O 1
ATOM 1016 N N . GLU A 1 129 ? 2.357 15.066 29.198 1.00 86.50 129 GLU A N 1
ATOM 1017 C CA . GLU A 1 129 ? 3.374 15.154 30.262 1.00 86.50 129 GLU A CA 1
ATOM 1018 C C . GLU A 1 129 ? 3.283 16.453 31.083 1.00 86.50 129 GLU A C 1
ATOM 1020 O O . GLU A 1 129 ? 3.717 16.532 32.236 1.00 86.50 129 GLU A O 1
ATOM 1025 N N . ASN A 1 130 ? 2.696 17.496 30.497 1.00 84.69 130 ASN A N 1
ATOM 1026 C CA . ASN A 1 130 ? 2.466 18.791 31.133 1.00 84.69 130 ASN A CA 1
ATOM 1027 C C . ASN A 1 130 ? 1.157 18.874 31.955 1.00 84.69 130 ASN A C 1
ATOM 1029 O O . ASN A 1 130 ? 0.822 19.961 32.444 1.00 84.69 130 ASN A O 1
ATOM 1033 N N . GLY A 1 131 ? 0.421 17.767 32.098 1.00 89.06 131 GLY A N 1
ATOM 1034 C CA . GLY A 1 131 ? -0.839 17.679 32.840 1.00 89.06 131 GLY A CA 1
ATOM 1035 C C . GLY A 1 131 ? -2.050 18.272 32.112 1.00 89.06 131 GLY A C 1
ATOM 1036 O O . GLY A 1 131 ? -3.067 18.562 32.746 1.00 89.06 131 GLY A O 1
ATOM 1037 N N . LYS A 1 132 ? -1.947 18.549 30.807 1.00 88.44 132 LYS A N 1
ATOM 1038 C CA . LYS A 1 132 ? -3.058 19.070 29.997 1.00 88.44 132 LYS A CA 1
ATOM 1039 C C . LYS A 1 132 ? -3.716 17.950 29.195 1.00 88.44 132 LYS A C 1
ATOM 1041 O O . LYS A 1 132 ? -3.026 17.024 28.781 1.00 88.44 132 LYS A O 1
ATOM 1046 N N . PRO A 1 133 ? -5.026 18.060 28.921 1.00 90.75 133 PRO A N 1
ATOM 1047 C CA . PRO A 1 133 ? -5.686 17.150 28.000 1.00 90.75 133 PRO A CA 1
ATOM 1048 C C . PRO A 1 133 ? -5.126 17.329 26.583 1.00 90.75 133 PRO A C 1
ATOM 1050 O O . PRO A 1 133 ? -5.058 18.453 26.075 1.00 90.75 133 PRO A O 1
ATOM 1053 N N . CYS A 1 134 ? -4.767 16.210 25.969 1.00 90.75 134 CYS A N 1
ATOM 1054 C CA . CYS A 1 134 ? -4.257 16.071 24.614 1.00 90.75 134 CYS A CA 1
ATOM 1055 C C . CYS A 1 134 ? -5.132 15.071 23.849 1.00 90.75 134 CYS A C 1
ATOM 1057 O O . CYS A 1 134 ? -5.748 14.185 24.447 1.00 90.75 134 CYS A O 1
ATOM 1059 N N . THR A 1 135 ? -5.195 15.232 22.527 1.00 93.69 135 THR A N 1
ATOM 1060 C CA . THR A 1 135 ? -5.930 14.326 21.642 1.00 93.69 135 THR A CA 1
ATOM 1061 C C . THR A 1 135 ? -5.078 14.012 20.426 1.00 93.69 135 THR A C 1
ATOM 1063 O O . THR A 1 135 ? -4.860 14.895 19.592 1.00 93.69 135 THR A O 1
ATOM 1066 N N . ASP A 1 136 ? -4.668 12.756 20.293 1.00 93.00 136 ASP A N 1
ATOM 1067 C CA . ASP A 1 136 ? -4.074 12.266 19.052 1.00 93.00 136 ASP A CA 1
ATOM 1068 C C . ASP A 1 136 ? -5.180 11.875 18.079 1.00 93.00 136 ASP A C 1
ATOM 1070 O O . ASP A 1 136 ? -6.264 11.443 18.490 1.00 93.00 136 ASP A O 1
ATOM 1074 N N . LYS A 1 137 ? -4.914 12.017 16.779 1.00 95.56 137 LYS A N 1
ATOM 1075 C CA . LYS A 1 137 ? -5.836 11.581 15.724 1.00 95.56 137 LYS A CA 1
ATOM 1076 C C . LYS A 1 137 ? -5.125 10.703 14.721 1.00 95.56 137 LYS A C 1
ATOM 1078 O O . LYS A 1 137 ? -4.114 11.113 14.161 1.00 95.56 137 LYS A O 1
ATOM 1083 N N . ILE A 1 138 ? -5.703 9.548 14.437 1.00 97.06 138 ILE A N 1
ATOM 1084 C CA . ILE A 1 138 ? -5.174 8.596 13.468 1.00 97.06 138 ILE A CA 1
ATOM 1085 C C . ILE A 1 138 ? -6.164 8.486 12.315 1.00 97.06 138 ILE A C 1
ATOM 1087 O O . ILE A 1 138 ? -7.361 8.267 12.524 1.00 97.06 138 ILE A O 1
ATOM 1091 N N . TYR A 1 139 ? -5.660 8.682 11.101 1.00 96.75 139 TYR A N 1
ATOM 1092 C CA . TYR A 1 139 ? -6.445 8.701 9.874 1.00 96.75 139 TYR A CA 1
ATOM 1093 C C . TYR A 1 139 ? -6.172 7.441 9.078 1.00 96.75 139 TYR A C 1
ATOM 1095 O O . TYR A 1 139 ? -5.023 7.155 8.743 1.00 96.75 139 TYR A O 1
ATOM 1103 N N . TYR A 1 140 ? -7.233 6.739 8.710 1.00 96.69 140 TYR A N 1
ATOM 1104 C CA . TYR A 1 140 ? -7.151 5.486 7.990 1.00 96.69 140 TYR A CA 1
ATOM 1105 C C . TYR A 1 140 ? -7.905 5.547 6.669 1.00 96.69 140 TYR A C 1
ATOM 1107 O O . TYR A 1 140 ? -8.980 6.149 6.580 1.00 96.69 140 TYR A O 1
ATOM 1115 N N . LYS A 1 141 ? -7.375 4.834 5.676 1.00 94.88 141 LYS A N 1
ATOM 1116 C CA . LYS A 1 141 ? -8.107 4.441 4.468 1.00 94.88 141 LYS A CA 1
ATOM 1117 C C . LYS A 1 141 ? -8.532 2.979 4.590 1.00 94.88 141 LYS A C 1
ATOM 1119 O O . LYS A 1 141 ? -7.800 2.170 5.165 1.00 94.88 141 LYS A O 1
ATOM 1124 N N . ARG A 1 142 ? -9.696 2.620 4.051 1.00 92.75 142 ARG A N 1
ATOM 1125 C CA . ARG A 1 142 ? -10.075 1.207 3.926 1.00 92.75 142 ARG A CA 1
ATOM 1126 C C . ARG A 1 142 ? -9.187 0.538 2.880 1.00 92.75 142 ARG A C 1
ATOM 1128 O O . ARG A 1 142 ? -8.987 1.094 1.802 1.00 92.75 142 ARG A O 1
ATOM 1135 N N . ILE A 1 143 ? -8.727 -0.673 3.173 1.00 85.00 143 ILE A N 1
ATOM 1136 C CA . ILE A 1 143 ? -8.124 -1.561 2.180 1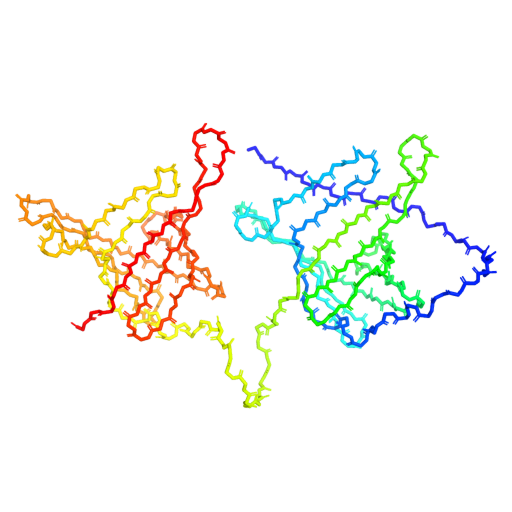.00 85.00 143 ILE A CA 1
ATOM 1137 C C . ILE A 1 143 ? -9.013 -2.797 2.027 1.00 85.00 143 ILE A C 1
ATOM 1139 O O . ILE A 1 143 ? -9.462 -3.399 3.007 1.00 85.00 143 ILE A O 1
ATOM 1143 N N . SER A 1 144 ? -9.349 -3.138 0.786 1.00 56.25 144 SER A N 1
ATOM 1144 C CA . SER A 1 144 ? -10.097 -4.351 0.471 1.00 56.25 144 SER A CA 1
ATOM 1145 C C . SER A 1 144 ? -9.243 -5.556 0.855 1.00 56.25 144 SER A C 1
ATOM 1147 O O . SER A 1 144 ? -8.104 -5.698 0.419 1.00 56.25 144 SER A O 1
ATOM 1149 N N . SER A 1 145 ? -9.778 -6.423 1.713 1.00 41.22 145 SER A N 1
ATOM 1150 C CA . SER A 1 145 ? -9.108 -7.670 2.064 1.00 41.22 145 SER A CA 1
ATOM 1151 C C . SER A 1 145 ? -8.890 -8.503 0.802 1.00 41.22 145 SER A C 1
ATOM 1153 O O . SER A 1 145 ? -9.857 -8.853 0.122 1.00 41.22 145 SER A O 1
ATOM 1155 N N . LEU A 1 146 ? -7.637 -8.867 0.528 1.00 38.75 146 LEU A N 1
ATOM 1156 C CA . LEU A 1 146 ? -7.288 -9.996 -0.326 1.00 38.75 146 LEU A CA 1
ATOM 1157 C C . LEU A 1 146 ? -8.107 -11.228 0.112 1.00 38.75 146 LEU A C 1
ATOM 1159 O O . LEU A 1 146 ? -7.866 -11.797 1.173 1.00 38.75 146 LEU A O 1
ATOM 1163 N N . GLY A 1 147 ? -9.081 -11.622 -0.714 1.00 31.11 147 GLY A N 1
ATOM 1164 C CA . GLY A 1 147 ? -9.723 -12.938 -0.696 1.00 31.11 147 GLY A CA 1
ATOM 1165 C C . GLY A 1 147 ? -10.897 -13.148 0.270 1.00 31.11 147 GLY A C 1
ATOM 1166 O O . GLY A 1 147 ? -10.719 -13.607 1.393 1.00 31.11 147 GLY A O 1
ATOM 1167 N N . SER A 1 148 ? -12.123 -13.027 -0.244 1.00 26.50 148 SER A N 1
ATOM 1168 C CA . SER A 1 148 ? -13.129 -14.088 -0.084 1.00 26.50 148 SER A CA 1
ATOM 1169 C C . SER A 1 148 ? -14.146 -14.021 -1.223 1.00 26.50 148 SER A C 1
ATOM 1171 O O . SER A 1 148 ? -14.590 -12.942 -1.599 1.00 26.50 148 SER A O 1
ATOM 1173 N N . GLU A 1 149 ? -14.460 -15.189 -1.767 1.00 34.97 149 GLU A N 1
ATOM 1174 C CA . GLU A 1 149 ? -15.240 -15.460 -2.973 1.00 34.97 149 GLU A CA 1
ATOM 1175 C C . GLU A 1 149 ? -16.570 -14.692 -3.115 1.00 34.97 149 GLU A C 1
ATOM 1177 O O . GLU A 1 149 ? -17.410 -14.707 -2.219 1.00 34.97 149 GLU A O 1
ATOM 1182 N N . GLY A 1 150 ? -16.813 -14.201 -4.337 1.00 27.66 150 GLY A N 1
ATOM 1183 C CA . GLY A 1 150 ? -18.129 -14.250 -4.976 1.00 27.66 150 GLY A CA 1
ATOM 1184 C C . GLY A 1 150 ? -18.848 -12.916 -5.194 1.00 27.66 150 GLY A C 1
ATOM 1185 O O . GLY A 1 150 ? -19.245 -12.254 -4.243 1.00 27.66 150 GLY A O 1
ATOM 1186 N N . GLY A 1 151 ? -19.165 -12.633 -6.463 1.00 26.05 151 GLY A N 1
ATOM 1187 C CA . GLY A 1 151 ? -20.303 -11.787 -6.839 1.00 26.05 151 GLY A CA 1
ATOM 1188 C C . GLY A 1 151 ? -19.952 -10.611 -7.738 1.00 26.05 151 GLY A C 1
ATOM 1189 O O . GLY A 1 151 ? -19.387 -9.632 -7.284 1.00 26.05 151 GLY A O 1
ATOM 1190 N N . ASP A 1 152 ? -20.331 -10.762 -9.001 1.00 34.62 152 ASP A N 1
ATOM 1191 C CA . ASP A 1 152 ? -20.243 -9.839 -10.132 1.00 34.62 152 ASP A CA 1
ATOM 1192 C C . ASP A 1 152 ? -20.957 -8.481 -9.914 1.00 34.62 152 ASP A C 1
ATOM 1194 O O . ASP A 1 152 ? -21.818 -8.346 -9.043 1.00 34.62 152 ASP A O 1
ATOM 1198 N N . GLU A 1 153 ? -20.663 -7.560 -10.838 1.00 31.78 153 GLU A N 1
ATOM 1199 C CA . GLU A 1 153 ? -21.276 -6.254 -11.137 1.00 31.78 153 GLU A CA 1
ATOM 1200 C C . GLU A 1 153 ? -20.684 -5.002 -10.461 1.00 31.78 153 GLU A C 1
ATOM 1202 O O . GLU A 1 153 ? -21.139 -4.544 -9.416 1.00 31.78 153 GLU A O 1
ATOM 1207 N N . GLY A 1 154 ? -19.763 -4.338 -11.173 1.00 28.06 154 GLY A N 1
ATOM 1208 C CA . GLY A 1 154 ? -19.486 -2.913 -10.954 1.00 28.06 154 GLY A CA 1
ATOM 1209 C C . GLY A 1 154 ? -18.094 -2.464 -11.379 1.00 28.06 154 GLY A C 1
ATOM 1210 O O . GLY A 1 154 ? -17.206 -2.332 -10.553 1.00 28.06 154 GLY A O 1
ATOM 1211 N N . ASN A 1 155 ? -17.921 -2.232 -12.677 1.00 38.44 155 ASN A N 1
ATOM 1212 C CA . ASN A 1 155 ? -16.693 -1.793 -13.334 1.00 38.44 155 ASN A CA 1
ATOM 1213 C C . ASN A 1 155 ? -16.170 -0.440 -12.796 1.00 38.44 155 ASN A C 1
ATOM 1215 O O . ASN A 1 155 ? -16.687 0.597 -13.197 1.00 38.44 155 ASN A O 1
ATOM 1219 N N . ASP A 1 156 ? -15.165 -0.495 -11.920 1.00 34.41 156 ASP A N 1
ATOM 1220 C CA . ASP A 1 156 ? -14.104 0.507 -11.684 1.00 34.41 156 ASP A CA 1
ATOM 1221 C C . ASP A 1 156 ? -12.906 -0.212 -11.018 1.00 34.41 156 ASP A C 1
ATOM 1223 O O . ASP A 1 156 ? -12.369 0.184 -9.982 1.00 34.41 156 ASP A O 1
ATOM 1227 N N . ASP A 1 157 ? -12.543 -1.364 -11.591 1.00 34.72 157 ASP A N 1
ATOM 1228 C CA . ASP A 1 157 ? -11.627 -2.315 -10.975 1.00 34.72 157 ASP A CA 1
ATOM 1229 C C . ASP A 1 157 ? -10.164 -1.972 -11.290 1.00 34.72 157 ASP A C 1
ATOM 1231 O O . ASP A 1 157 ? -9.620 -2.349 -12.324 1.00 34.72 157 ASP A O 1
ATOM 1235 N N . ASN A 1 158 ? -9.520 -1.241 -10.380 1.00 42.22 158 ASN A N 1
ATOM 1236 C CA . ASN A 1 158 ? -8.060 -1.117 -10.330 1.00 42.22 158 ASN A CA 1
ATOM 1237 C C . ASN A 1 158 ? -7.417 -2.341 -9.634 1.00 42.22 158 ASN A C 1
ATOM 1239 O O . ASN A 1 158 ? -6.268 -2.266 -9.192 1.00 42.22 158 ASN A O 1
ATOM 1243 N N . THR A 1 159 ? -8.142 -3.462 -9.497 1.00 51.44 159 THR A N 1
ATOM 1244 C CA . THR A 1 159 ? -7.554 -4.729 -9.057 1.00 51.44 159 THR A CA 1
ATOM 1245 C C . THR A 1 159 ? -6.655 -5.254 -10.165 1.00 51.44 159 THR A C 1
ATOM 1247 O O . THR A 1 159 ? -7.097 -5.693 -11.223 1.00 51.44 159 THR A O 1
ATOM 1250 N N . ILE A 1 160 ? -5.356 -5.178 -9.910 1.00 63.81 160 ILE A N 1
ATOM 1251 C CA . ILE A 1 160 ? -4.310 -5.744 -10.754 1.00 63.81 160 ILE A CA 1
ATOM 1252 C C . ILE A 1 160 ? -4.510 -7.258 -10.793 1.00 63.81 160 ILE A C 1
ATOM 1254 O O . ILE A 1 160 ? -4.416 -7.912 -9.756 1.00 63.81 160 ILE A O 1
ATOM 1258 N N . ASP A 1 161 ? -4.754 -7.820 -11.977 1.00 75.75 161 ASP A N 1
ATOM 1259 C CA . ASP A 1 161 ? -4.668 -9.262 -12.199 1.00 75.75 161 ASP A CA 1
ATOM 1260 C C . ASP A 1 161 ? -3.188 -9.637 -12.402 1.00 75.75 161 ASP A C 1
ATOM 1262 O O . ASP A 1 161 ? -2.607 -9.308 -13.442 1.00 75.75 161 ASP A O 1
ATOM 1266 N N . PRO A 1 162 ? -2.544 -10.350 -11.455 1.00 71.75 162 PRO A N 1
ATOM 1267 C CA . PRO A 1 162 ? -1.136 -10.737 -11.568 1.00 71.75 162 PRO A CA 1
ATOM 1268 C C . PRO A 1 162 ? -0.826 -11.550 -12.827 1.00 71.75 162 PRO A C 1
ATOM 1270 O O . PRO A 1 162 ? 0.311 -11.555 -13.304 1.00 71.75 162 PRO A O 1
ATOM 1273 N N . SER A 1 163 ? -1.822 -12.248 -13.382 1.00 82.62 163 SER A N 1
ATOM 1274 C CA . SER A 1 163 ? -1.651 -13.025 -14.606 1.00 82.62 163 SER A CA 1
ATOM 1275 C C . SER A 1 163 ? -1.366 -12.133 -15.818 1.00 82.62 163 SER A C 1
ATOM 1277 O O . SER A 1 163 ? -0.635 -12.548 -16.722 1.00 82.62 163 SER A O 1
ATOM 1279 N N . GLN A 1 164 ? -1.834 -10.879 -15.797 1.00 88.69 164 GLN A N 1
ATOM 1280 C CA . GLN A 1 164 ? -1.544 -9.884 -16.826 1.00 88.69 164 GLN A CA 1
ATOM 1281 C C . GLN A 1 164 ? -0.100 -9.396 -16.782 1.00 88.69 164 GLN A C 1
ATOM 1283 O O . GLN A 1 164 ? 0.351 -8.817 -17.762 1.00 88.69 164 GLN A O 1
ATOM 1288 N N . LEU A 1 165 ? 0.658 -9.635 -15.709 1.00 91.06 165 LEU A N 1
ATOM 1289 C CA . LEU A 1 165 ? 2.074 -9.268 -15.662 1.00 91.06 165 LEU A CA 1
ATOM 1290 C C . LEU A 1 165 ? 2.917 -10.216 -16.528 1.00 91.06 165 LEU A C 1
ATOM 1292 O O . LEU A 1 165 ? 3.915 -9.806 -17.118 1.00 91.06 165 LEU A O 1
ATOM 1296 N N . ILE A 1 166 ? 2.487 -11.476 -16.652 1.00 93.50 166 ILE A N 1
ATOM 1297 C CA . ILE A 1 166 ? 3.221 -12.537 -17.347 1.00 93.50 166 ILE A CA 1
ATOM 1298 C C . ILE A 1 166 ? 3.348 -12.237 -18.840 1.00 93.50 166 ILE A C 1
ATOM 1300 O O . ILE A 1 166 ? 2.348 -12.097 -19.550 1.00 93.50 166 ILE A O 1
ATOM 1304 N N . GLY A 1 167 ? 4.579 -12.216 -19.341 1.00 95.06 167 GLY A N 1
ATOM 1305 C CA . GLY A 1 167 ? 4.899 -11.892 -20.727 1.00 95.06 167 GLY A CA 1
ATOM 1306 C C . GLY A 1 167 ? 6.118 -10.988 -20.831 1.00 95.06 167 GLY A C 1
ATOM 1307 O O . GLY A 1 167 ? 6.784 -10.705 -19.836 1.00 95.06 167 GLY A O 1
ATOM 1308 N N . THR A 1 168 ? 6.419 -10.553 -22.053 1.00 97.56 168 THR A N 1
ATOM 1309 C CA . THR A 1 168 ? 7.530 -9.641 -22.323 1.00 97.56 168 THR A CA 1
ATOM 1310 C C . THR A 1 168 ? 7.025 -8.220 -22.528 1.00 97.56 168 THR A C 1
ATOM 1312 O O . THR A 1 168 ? 6.058 -7.969 -23.249 1.00 97.56 168 THR A O 1
ATOM 1315 N N . TRP A 1 169 ? 7.722 -7.290 -21.896 1.00 97.50 169 TRP A N 1
ATOM 1316 C CA . TRP A 1 169 ? 7.431 -5.871 -21.862 1.00 97.50 169 TRP A CA 1
ATOM 1317 C C . TRP A 1 169 ? 8.645 -5.105 -22.365 1.00 97.50 169 TRP A C 1
ATOM 1319 O O . TRP A 1 169 ? 9.766 -5.405 -21.965 1.00 97.50 169 TRP A O 1
ATOM 1329 N N . GLU A 1 170 ? 8.433 -4.135 -23.245 1.00 97.31 170 GLU A N 1
ATOM 1330 C CA . GLU A 1 170 ? 9.466 -3.233 -23.755 1.00 97.31 170 GLU A CA 1
ATOM 1331 C C . GLU A 1 170 ? 9.281 -1.854 -23.127 1.00 97.31 170 GLU A C 1
ATOM 1333 O O . GLU A 1 170 ? 8.178 -1.303 -23.174 1.00 97.31 170 GLU A O 1
ATOM 1338 N N . LEU A 1 171 ? 10.345 -1.312 -22.533 1.00 96.50 171 LEU A N 1
ATOM 1339 C CA . LEU A 1 171 ? 10.363 0.053 -22.020 1.00 96.50 171 LEU A CA 1
ATOM 1340 C C . LEU A 1 171 ? 10.285 1.015 -23.205 1.00 96.50 171 LEU A C 1
ATOM 1342 O O . LEU A 1 171 ? 11.066 0.928 -24.153 1.00 96.50 171 LEU A O 1
ATOM 1346 N N . THR A 1 172 ? 9.345 1.945 -23.133 1.00 95.19 172 THR A N 1
ATOM 1347 C CA . THR A 1 172 ? 9.091 2.938 -24.182 1.00 95.19 172 THR A CA 1
ATOM 1348 C C . THR A 1 172 ? 9.413 4.347 -23.721 1.00 95.19 172 THR A C 1
ATOM 1350 O O . THR A 1 172 ? 9.874 5.157 -24.523 1.00 95.19 172 THR A O 1
ATOM 1353 N N . GLN A 1 173 ? 9.206 4.656 -22.440 1.00 93.81 173 GLN A N 1
ATOM 1354 C CA . GLN A 1 173 ? 9.513 5.964 -21.870 1.00 93.81 173 GLN A CA 1
ATOM 1355 C C . GLN A 1 173 ? 9.920 5.836 -20.407 1.00 93.81 173 GLN A C 1
ATOM 1357 O O . GLN A 1 173 ? 9.425 4.960 -19.698 1.00 93.81 173 GLN A O 1
ATOM 1362 N N . TYR A 1 174 ? 10.769 6.756 -19.966 1.00 93.12 174 TYR A N 1
ATOM 1363 C CA . TYR A 1 174 ? 11.144 6.935 -18.571 1.00 93.12 174 TYR A CA 1
ATOM 1364 C C . TYR A 1 174 ? 10.916 8.396 -18.182 1.00 93.12 174 TYR A C 1
ATOM 1366 O O . TYR A 1 174 ? 11.330 9.306 -18.904 1.00 93.12 174 TYR A O 1
ATOM 1374 N N . TYR A 1 175 ? 10.244 8.623 -17.060 1.00 88.06 175 TYR A N 1
ATOM 1375 C CA . TYR A 1 175 ? 10.039 9.939 -16.469 1.00 88.06 175 TYR A CA 1
ATOM 1376 C C . TYR A 1 175 ? 10.846 10.054 -15.182 1.00 88.06 175 TYR A C 1
ATOM 1378 O O . TYR A 1 175 ? 10.659 9.253 -14.271 1.00 88.06 175 TYR A O 1
ATOM 1386 N N . TYR A 1 176 ? 11.679 11.088 -15.108 1.00 86.44 176 TYR A N 1
ATOM 1387 C CA . TYR A 1 176 ? 12.457 11.421 -13.921 1.00 86.44 176 TYR A CA 1
ATOM 1388 C C . TYR A 1 176 ? 11.666 12.391 -13.045 1.00 86.44 176 TYR A C 1
ATOM 1390 O O . TYR A 1 176 ? 11.531 13.570 -13.389 1.00 86.44 176 TYR A O 1
ATOM 1398 N N . GLY A 1 177 ? 11.173 11.926 -11.902 1.00 78.50 177 GLY A N 1
ATOM 1399 C CA . GLY A 1 177 ? 10.410 12.708 -10.938 1.00 78.50 177 GLY A CA 1
ATOM 1400 C C . GLY A 1 177 ? 11.175 13.918 -10.411 1.00 78.50 177 GLY A C 1
ATOM 1401 O O . GLY A 1 177 ? 10.591 14.994 -10.283 1.00 78.50 177 GLY A O 1
ATOM 1402 N N . GLU A 1 178 ? 12.482 13.772 -10.175 1.00 79.69 178 GLU A N 1
ATOM 1403 C CA . GLU A 1 178 ? 13.328 14.841 -9.624 1.00 79.69 178 GLU A CA 1
ATOM 1404 C C . GLU A 1 178 ? 13.478 16.023 -10.583 1.00 79.69 178 GLU A C 1
ATOM 1406 O O . GLU A 1 178 ? 13.375 17.190 -10.196 1.00 79.69 178 GLU A O 1
ATOM 1411 N N . THR A 1 179 ? 13.705 15.730 -11.861 1.00 86.62 179 THR A N 1
ATOM 1412 C CA . THR A 1 179 ? 14.008 16.761 -12.862 1.00 86.62 179 THR A CA 1
ATOM 1413 C C . THR A 1 179 ? 12.804 17.149 -13.716 1.00 86.62 179 THR A C 1
ATOM 1415 O O . THR A 1 179 ? 12.827 18.191 -14.374 1.00 86.62 179 THR A O 1
ATOM 1418 N N . GLY A 1 180 ? 11.753 16.326 -13.724 1.00 84.38 180 GLY A N 1
ATOM 1419 C CA . GLY A 1 180 ? 10.612 16.441 -14.628 1.00 84.38 180 GLY A CA 1
ATOM 1420 C C . GLY A 1 180 ? 10.933 16.085 -16.086 1.00 84.38 180 GLY A C 1
ATOM 1421 O O . GLY A 1 180 ? 10.144 16.410 -16.979 1.00 84.38 180 GLY A O 1
ATOM 1422 N N . ASN A 1 181 ? 12.094 15.475 -16.347 1.00 90.06 181 ASN A N 1
ATOM 1423 C CA . ASN A 1 181 ? 12.546 15.133 -17.693 1.00 90.06 181 ASN A CA 1
ATOM 1424 C C . ASN A 1 181 ? 11.974 13.798 -18.174 1.00 90.06 181 ASN A C 1
ATOM 1426 O O . ASN A 1 181 ? 11.579 12.942 -17.386 1.00 90.06 181 ASN A O 1
ATOM 1430 N N . TRP A 1 182 ? 11.976 13.637 -19.495 1.00 93.56 182 TRP A N 1
ATOM 1431 C CA . TRP A 1 182 ? 11.502 12.444 -20.182 1.00 93.56 182 TRP A CA 1
ATOM 1432 C C . TRP A 1 182 ? 12.573 11.905 -21.113 1.00 93.56 182 TRP A C 1
ATOM 1434 O O . TRP A 1 182 ? 13.039 12.638 -21.989 1.00 93.56 182 TRP A O 1
ATOM 1444 N N . ASP A 1 183 ? 12.838 10.612 -20.991 1.00 92.94 183 ASP A N 1
ATOM 1445 C CA . ASP A 1 183 ? 13.635 9.854 -21.944 1.00 92.94 183 ASP A CA 1
ATOM 1446 C C . ASP A 1 183 ? 12.740 8.895 -22.725 1.00 92.94 183 ASP A C 1
ATOM 1448 O O . ASP A 1 183 ? 11.802 8.300 -22.190 1.00 92.94 183 ASP A O 1
ATOM 1452 N N . ASN A 1 184 ? 13.019 8.763 -24.022 1.00 93.31 184 ASN A N 1
ATOM 1453 C CA . ASN A 1 184 ? 12.309 7.832 -24.891 1.00 93.31 184 ASN A CA 1
ATOM 1454 C C . ASN A 1 184 ? 13.203 6.630 -25.187 1.00 93.31 184 ASN A C 1
ATOM 1456 O O . ASN A 1 184 ? 14.376 6.782 -25.529 1.00 93.31 184 ASN A O 1
ATOM 1460 N N . TYR A 1 185 ? 12.611 5.450 -25.089 1.00 92.12 185 TYR A N 1
ATOM 1461 C CA . TYR A 1 185 ? 13.237 4.157 -25.304 1.00 92.12 185 TYR A CA 1
ATOM 1462 C C . TYR A 1 185 ? 12.579 3.443 -26.482 1.00 92.12 185 TYR A C 1
ATOM 1464 O O . TYR A 1 185 ? 11.472 3.775 -26.906 1.00 92.12 185 TYR A O 1
ATOM 1472 N N . GLY A 1 186 ? 13.295 2.469 -27.033 1.00 88.56 186 GLY A N 1
ATOM 1473 C CA . GLY A 1 186 ? 12.883 1.729 -28.217 1.00 88.56 186 GLY A CA 1
ATOM 1474 C C . GLY A 1 186 ? 13.925 1.806 -29.323 1.00 88.56 186 GLY A C 1
ATOM 1475 O O . GLY A 1 186 ? 14.849 2.630 -29.311 1.00 88.56 186 GLY A O 1
ATOM 1476 N N . LYS A 1 187 ? 13.785 0.908 -30.299 1.00 88.25 187 LYS A N 1
ATOM 1477 C CA . LYS A 1 187 ? 14.788 0.717 -31.355 1.00 88.25 187 LYS A CA 1
ATOM 1478 C C . LYS A 1 187 ? 15.000 1.978 -32.183 1.00 88.25 187 LYS A C 1
ATOM 1480 O O . LYS A 1 187 ? 16.113 2.232 -32.633 1.00 88.25 187 LYS A O 1
ATOM 1485 N N . GLU A 1 188 ? 13.953 2.773 -32.372 1.00 90.25 188 GLU A N 1
ATOM 1486 C CA . GLU A 1 188 ? 14.000 4.063 -33.058 1.00 90.25 188 GLU A CA 1
ATOM 1487 C C . GLU A 1 188 ? 14.845 5.119 -32.328 1.00 90.25 188 GLU A C 1
ATOM 1489 O O . GLU A 1 188 ? 15.337 6.042 -32.976 1.00 90.25 188 GLU A O 1
ATOM 1494 N N . PHE A 1 189 ? 15.052 4.961 -31.018 1.00 91.12 189 PHE A N 1
ATOM 1495 C CA . PHE A 1 189 ? 15.898 5.822 -30.189 1.00 91.12 189 PHE A CA 1
ATOM 1496 C C . PHE A 1 189 ? 17.279 5.209 -29.923 1.00 91.12 189 PHE A C 1
ATOM 1498 O O . PHE A 1 189 ? 18.093 5.821 -29.244 1.00 91.12 189 PHE A O 1
ATOM 1505 N N . GLY A 1 190 ? 17.569 4.031 -30.490 1.00 92.06 190 GLY A N 1
ATOM 1506 C CA . GLY A 1 190 ? 18.861 3.363 -30.346 1.00 92.06 190 GLY A CA 1
ATOM 1507 C C . GLY A 1 190 ? 18.958 2.421 -29.147 1.00 92.06 190 GLY A C 1
ATOM 1508 O O . GLY A 1 190 ? 20.061 1.977 -28.839 1.00 92.06 190 GLY A O 1
ATOM 1509 N N . TYR A 1 191 ? 17.840 2.069 -28.508 1.00 93.00 191 TYR A N 1
ATOM 1510 C CA . TYR A 1 191 ? 17.824 1.220 -27.315 1.00 93.00 191 TYR A CA 1
ATOM 1511 C C . TYR A 1 191 ? 16.915 0.002 -27.492 1.00 93.00 191 TYR A C 1
ATOM 1513 O O . TYR A 1 191 ? 15.905 0.042 -28.190 1.00 93.00 191 TYR A O 1
ATOM 1521 N N . ILE A 1 192 ? 17.251 -1.091 -26.822 1.00 93.25 192 ILE A N 1
ATOM 1522 C CA . ILE A 1 192 ? 16.321 -2.175 -26.503 1.00 93.25 192 ILE A CA 1
ATOM 1523 C C . ILE A 1 192 ? 16.380 -2.319 -24.993 1.00 93.25 192 ILE A C 1
ATOM 1525 O O . ILE A 1 192 ? 17.454 -2.566 -24.462 1.00 93.25 192 ILE A O 1
ATOM 1529 N N . SER A 1 193 ? 15.254 -2.164 -24.310 1.00 95.62 193 SER A N 1
ATOM 1530 C CA . SER A 1 193 ? 15.147 -2.437 -22.880 1.00 95.62 193 SER A CA 1
ATOM 1531 C C . SER A 1 193 ? 13.868 -3.223 -22.653 1.00 95.62 193 SER A C 1
ATOM 1533 O O . SER A 1 193 ? 12.781 -2.757 -22.992 1.00 95.62 193 SER A O 1
ATOM 1535 N N . THR A 1 194 ? 14.002 -4.458 -22.182 1.00 96.56 194 THR A N 1
ATOM 1536 C CA . THR A 1 194 ? 12.873 -5.374 -22.009 1.00 96.56 194 THR A CA 1
ATOM 1537 C C . THR A 1 194 ? 12.935 -6.087 -20.675 1.00 96.56 194 THR A C 1
ATOM 1539 O O . THR A 1 194 ? 14.025 -6.363 -20.173 1.00 96.56 194 THR A O 1
ATOM 1542 N N . ILE A 1 195 ? 11.762 -6.440 -20.158 1.00 95.62 195 ILE A N 1
ATOM 1543 C CA . ILE A 1 195 ? 11.585 -7.323 -19.011 1.00 95.62 195 ILE A CA 1
ATOM 1544 C C . ILE A 1 195 ? 10.560 -8.411 -19.347 1.00 95.62 195 ILE A C 1
ATOM 1546 O O . ILE A 1 195 ? 9.487 -8.146 -19.883 1.00 95.62 195 ILE A O 1
ATOM 1550 N N . GLU A 1 196 ? 10.907 -9.665 -19.081 1.00 96.62 196 GLU A N 1
ATOM 1551 C CA . GLU A 1 196 ? 10.047 -10.834 -19.253 1.00 96.62 196 GLU A CA 1
ATOM 1552 C C . GLU A 1 196 ? 9.688 -11.396 -17.881 1.00 96.62 196 GLU A C 1
ATOM 1554 O O . GLU A 1 196 ? 10.570 -11.928 -17.216 1.00 96.62 196 GLU A O 1
ATOM 1559 N N . PHE A 1 197 ? 8.415 -11.341 -17.490 1.00 94.69 197 PHE A N 1
ATOM 1560 C CA . PHE A 1 197 ? 7.911 -11.996 -16.279 1.00 94.69 197 PHE A CA 1
ATOM 1561 C C . PHE A 1 197 ? 7.366 -13.385 -16.611 1.00 94.69 197 PHE A C 1
ATOM 1563 O O . PHE A 1 197 ? 6.573 -13.545 -17.547 1.00 94.69 197 PHE A O 1
ATOM 1570 N N . ARG A 1 198 ? 7.771 -14.395 -15.838 1.00 93.62 198 ARG A N 1
ATOM 1571 C CA . ARG A 1 198 ? 7.431 -15.804 -16.069 1.00 93.62 198 ARG A CA 1
ATOM 1572 C C . ARG A 1 198 ? 6.557 -16.364 -14.956 1.00 93.62 198 ARG A C 1
ATOM 1574 O O . ARG A 1 198 ? 6.645 -15.974 -13.799 1.00 93.62 198 ARG A O 1
ATOM 1581 N N . THR A 1 199 ? 5.741 -17.355 -15.303 1.00 90.19 199 THR A N 1
ATOM 1582 C CA . THR A 1 199 ? 4.769 -17.977 -14.385 1.00 90.19 199 THR A CA 1
ATOM 1583 C C . THR A 1 199 ? 5.394 -18.664 -13.170 1.00 90.19 199 THR A C 1
ATOM 1585 O O . THR A 1 199 ? 4.678 -19.015 -12.240 1.00 90.19 199 THR A O 1
ATOM 1588 N N . ASP A 1 200 ? 6.700 -18.925 -13.194 1.00 88.94 200 ASP A N 1
ATOM 1589 C CA . ASP A 1 200 ? 7.443 -19.540 -12.093 1.00 88.94 200 ASP A CA 1
ATOM 1590 C C . ASP A 1 200 ? 8.002 -18.519 -11.084 1.00 88.94 200 ASP A C 1
ATOM 1592 O O . ASP A 1 200 ? 8.711 -18.915 -10.161 1.00 88.94 200 ASP A O 1
ATOM 1596 N N . GLY A 1 201 ? 7.679 -17.229 -11.238 1.00 87.25 201 GLY A N 1
ATOM 1597 C CA . GLY A 1 201 ? 8.177 -16.160 -10.370 1.00 87.25 201 GLY A CA 1
ATOM 1598 C C . GLY A 1 201 ? 9.591 -15.696 -10.722 1.00 87.25 201 GLY A C 1
ATOM 1599 O O . GLY A 1 201 ? 10.238 -15.039 -9.910 1.00 87.25 201 GLY A O 1
ATOM 1600 N N . THR A 1 202 ? 10.100 -16.035 -11.911 1.00 91.88 202 THR A N 1
ATOM 1601 C CA . THR A 1 202 ? 11.365 -15.494 -12.429 1.00 91.88 202 THR A CA 1
ATOM 1602 C C . THR A 1 202 ? 11.130 -14.394 -13.455 1.00 91.88 202 THR A C 1
ATOM 1604 O O . THR A 1 202 ? 10.154 -14.421 -14.207 1.00 91.88 202 THR A O 1
ATOM 1607 N N . ALA A 1 203 ? 12.038 -13.426 -13.503 1.00 93.06 203 ALA A N 1
ATOM 1608 C CA . ALA A 1 203 ? 12.039 -12.375 -14.504 1.00 93.06 203 ALA A CA 1
ATOM 1609 C C . ALA A 1 203 ? 13.391 -12.295 -15.211 1.00 93.06 203 ALA A C 1
ATOM 1611 O O . ALA A 1 203 ? 14.430 -12.525 -14.598 1.00 93.06 203 ALA A O 1
ATOM 1612 N N . ARG A 1 204 ? 13.391 -11.937 -16.495 1.00 94.19 204 ARG A N 1
ATOM 1613 C CA . ARG A 1 204 ? 14.620 -11.654 -17.247 1.00 94.19 204 ARG A CA 1
ATOM 1614 C C . ARG A 1 204 ? 14.581 -10.258 -17.813 1.00 94.19 204 ARG A C 1
ATOM 1616 O O . ARG A 1 204 ? 13.617 -9.922 -18.493 1.00 94.19 204 ARG A O 1
ATOM 1623 N N . THR A 1 205 ? 15.646 -9.496 -17.615 1.00 94.00 205 THR A N 1
ATOM 1624 C CA . THR A 1 205 ? 15.835 -8.230 -18.319 1.00 94.00 205 THR A CA 1
ATOM 1625 C C . THR A 1 205 ? 16.852 -8.374 -19.432 1.00 94.00 205 THR A C 1
ATOM 1627 O O . THR A 1 205 ? 17.775 -9.189 -19.367 1.00 94.00 205 THR A O 1
ATOM 1630 N N . HIS A 1 206 ? 16.678 -7.554 -20.456 1.00 94.50 206 HIS A N 1
ATOM 1631 C CA . HIS A 1 206 ? 17.666 -7.354 -21.499 1.00 94.50 206 HIS A CA 1
ATOM 1632 C C . HIS A 1 206 ? 17.732 -5.870 -21.828 1.00 94.50 206 HIS A C 1
ATOM 1634 O O . HIS A 1 206 ? 16.715 -5.284 -22.199 1.00 94.50 206 HIS A O 1
ATOM 1640 N N . TYR A 1 207 ? 18.927 -5.298 -21.723 1.00 94.38 207 TYR A N 1
ATOM 1641 C CA . TYR A 1 207 ? 19.240 -3.948 -22.166 1.00 94.38 207 TYR A CA 1
ATOM 1642 C C . TYR A 1 207 ? 20.319 -4.000 -23.247 1.00 94.38 207 TYR A C 1
ATOM 1644 O O . TYR A 1 207 ? 21.323 -4.696 -23.089 1.00 94.38 207 TYR A O 1
ATOM 1652 N N . ALA A 1 208 ? 20.157 -3.235 -24.320 1.00 94.50 208 ALA A N 1
ATOM 1653 C CA . ALA A 1 208 ? 21.170 -3.061 -25.348 1.00 94.50 208 ALA A CA 1
ATOM 1654 C C . ALA A 1 208 ? 21.105 -1.667 -25.971 1.00 94.50 208 ALA A C 1
ATOM 1656 O O . ALA A 1 208 ? 20.030 -1.142 -26.262 1.00 94.50 208 ALA A O 1
ATOM 1657 N N . GLU A 1 209 ? 22.277 -1.114 -26.255 1.00 94.50 209 GLU A N 1
ATOM 1658 C CA . GLU A 1 209 ? 22.443 0.091 -27.063 1.00 94.50 209 GLU A CA 1
ATOM 1659 C C . GLU A 1 209 ? 22.797 -0.315 -28.491 1.00 94.50 209 GLU A C 1
ATOM 1661 O O . GLU A 1 209 ? 23.808 -0.968 -28.732 1.00 94.50 209 GLU A O 1
ATOM 1666 N N . LEU A 1 210 ? 21.976 0.069 -29.462 1.00 91.12 210 LEU A N 1
ATOM 1667 C CA . LEU A 1 210 ? 22.099 -0.388 -30.847 1.00 91.12 210 LEU A CA 1
ATOM 1668 C C . LEU A 1 210 ? 23.288 0.226 -31.592 1.00 91.12 210 LEU A C 1
ATOM 1670 O O . LEU A 1 210 ? 23.782 -0.365 -32.552 1.00 91.12 210 LEU A O 1
ATOM 1674 N N . GLU A 1 211 ? 23.736 1.410 -31.173 1.00 92.44 211 GLU A N 1
ATOM 1675 C CA . GLU A 1 211 ? 24.901 2.084 -31.758 1.00 92.44 211 GLU A CA 1
ATOM 1676 C C . GLU A 1 211 ? 26.217 1.731 -31.054 1.00 92.44 211 GLU A C 1
ATOM 1678 O O . GLU A 1 211 ? 27.297 2.059 -31.554 1.00 92.44 211 GLU A O 1
ATOM 1683 N N . SER A 1 212 ? 26.148 1.041 -29.914 1.00 91.25 212 SER A N 1
ATOM 1684 C CA . SER A 1 212 ? 27.315 0.573 -29.179 1.00 91.25 212 SER A CA 1
ATOM 1685 C C . SER A 1 212 ? 27.352 -0.959 -29.157 1.00 91.25 212 SER A C 1
ATOM 1687 O O . SER A 1 212 ? 26.481 -1.644 -29.684 1.00 91.25 212 SER A O 1
ATOM 1689 N N . SER A 1 213 ? 28.429 -1.535 -28.627 1.00 89.25 213 SER A N 1
ATOM 1690 C CA . SER A 1 213 ? 28.497 -2.984 -28.392 1.00 89.25 213 SER A CA 1
ATOM 1691 C C . SER A 1 213 ? 28.023 -3.355 -26.986 1.00 89.25 213 SER A C 1
ATOM 1693 O O . SER A 1 213 ? 28.328 -4.454 -26.521 1.00 89.25 213 SER A O 1
ATOM 1695 N N . TYR A 1 214 ? 27.402 -2.419 -26.266 1.00 92.75 214 TYR A N 1
ATOM 1696 C CA . TYR A 1 214 ? 26.982 -2.630 -24.894 1.00 92.75 214 TYR A CA 1
ATOM 1697 C C . TYR A 1 214 ? 25.630 -3.339 -24.852 1.00 92.75 214 TYR A C 1
ATOM 1699 O O . TYR A 1 214 ? 24.641 -2.883 -25.425 1.00 92.75 214 TYR A O 1
ATOM 1707 N N . SER A 1 215 ? 25.603 -4.454 -24.133 1.00 94.38 215 SER A N 1
ATOM 1708 C CA . SER A 1 215 ? 24.389 -5.177 -23.790 1.00 94.38 215 SER A CA 1
ATOM 1709 C C . SER A 1 215 ? 24.540 -5.799 -22.411 1.00 94.38 215 SER A C 1
ATOM 1711 O O . SER A 1 215 ? 25.633 -6.238 -22.043 1.00 94.38 215 SER A O 1
ATOM 1713 N N . SER A 1 216 ? 23.439 -5.884 -21.681 1.00 92.50 216 SER A N 1
ATOM 1714 C CA . SER A 1 216 ? 23.364 -6.518 -20.374 1.00 92.50 216 SER A CA 1
ATOM 1715 C C . SER A 1 216 ? 22.115 -7.381 -20.295 1.00 92.50 216 SER A C 1
ATOM 1717 O O . SER A 1 216 ? 21.035 -6.952 -20.693 1.00 92.50 216 SER A O 1
ATOM 1719 N N . ASP A 1 217 ? 22.272 -8.575 -19.735 1.00 92.31 217 ASP A N 1
ATOM 1720 C CA . ASP A 1 217 ? 21.181 -9.491 -19.429 1.00 92.31 217 ASP A CA 1
ATOM 1721 C C . ASP A 1 217 ? 21.128 -9.712 -17.918 1.00 92.31 217 ASP A C 1
ATOM 1723 O O . ASP A 1 217 ? 22.158 -9.958 -17.278 1.00 92.31 217 ASP A O 1
ATOM 1727 N N . GLY A 1 218 ? 19.925 -9.640 -17.359 1.00 89.06 218 GLY A N 1
ATOM 1728 C CA . GLY A 1 218 ? 19.645 -9.910 -15.954 1.00 89.06 218 GLY A CA 1
ATOM 1729 C C . GLY A 1 218 ? 18.675 -11.075 -15.813 1.00 89.06 218 GLY A C 1
ATOM 1730 O O . GLY A 1 218 ? 17.765 -11.224 -16.619 1.00 89.06 218 GLY A O 1
ATOM 1731 N N . GLU A 1 219 ? 18.858 -11.904 -14.790 1.00 91.88 219 GLU A N 1
ATOM 1732 C CA . GLU A 1 219 ? 17.883 -12.922 -14.381 1.00 91.88 219 GLU A CA 1
ATOM 1733 C C . GLU A 1 219 ? 17.585 -12.693 -12.904 1.00 91.88 219 GLU A C 1
ATOM 1735 O O . GLU A 1 219 ? 18.514 -12.585 -12.102 1.00 91.88 219 GLU A O 1
ATOM 1740 N N . TYR A 1 220 ? 16.303 -12.629 -12.568 1.00 87.25 220 TYR A N 1
ATOM 1741 C CA . TYR A 1 220 ? 15.783 -12.221 -11.272 1.00 87.25 220 TYR A CA 1
ATOM 1742 C C . TYR A 1 220 ? 14.688 -13.174 -10.809 1.00 87.25 220 TYR A C 1
ATOM 1744 O O . TYR A 1 220 ? 14.061 -13.871 -11.608 1.00 87.25 220 TYR A O 1
ATOM 1752 N N . THR A 1 221 ? 14.421 -13.177 -9.512 1.00 88.06 221 THR A N 1
ATOM 1753 C CA . THR A 1 221 ? 13.143 -13.662 -8.978 1.00 88.06 221 THR A CA 1
ATOM 1754 C C . THR A 1 221 ? 12.297 -12.467 -8.591 1.00 88.06 221 THR A C 1
ATOM 1756 O O . THR A 1 221 ? 12.846 -11.472 -8.121 1.00 88.06 221 THR A O 1
ATOM 1759 N N . TYR A 1 222 ? 10.984 -12.562 -8.756 1.00 87.12 222 TYR A N 1
ATOM 1760 C CA . TYR A 1 222 ? 10.075 -11.498 -8.367 1.00 87.12 222 TYR A CA 1
ATOM 1761 C C . TYR A 1 222 ? 8.908 -12.022 -7.536 1.00 87.12 222 TYR A C 1
ATOM 1763 O O . TYR A 1 222 ? 8.459 -13.161 -7.695 1.00 87.12 222 TYR A O 1
ATOM 1771 N N . THR A 1 223 ? 8.406 -11.163 -6.660 1.00 82.25 223 THR A N 1
ATOM 1772 C CA . THR A 1 223 ? 7.131 -11.349 -5.968 1.00 82.25 223 THR A CA 1
ATOM 1773 C C . THR A 1 223 ? 6.218 -10.174 -6.281 1.00 82.25 223 THR A C 1
ATOM 1775 O O . THR A 1 223 ? 6.677 -9.062 -6.549 1.00 82.25 223 THR A O 1
ATOM 1778 N N . LEU A 1 224 ? 4.913 -10.443 -6.296 1.00 78.56 224 LEU A N 1
ATOM 1779 C CA . LEU A 1 224 ? 3.891 -9.419 -6.440 1.00 78.56 224 LEU A CA 1
ATOM 1780 C C . LEU A 1 224 ? 2.985 -9.466 -5.215 1.00 78.56 224 LEU A C 1
ATOM 1782 O O . LEU A 1 224 ? 2.316 -10.472 -4.971 1.00 78.56 224 LEU A O 1
ATOM 1786 N N . GLU A 1 225 ? 2.965 -8.372 -4.468 1.00 72.75 225 GLU A N 1
ATOM 1787 C CA . GLU A 1 225 ? 2.154 -8.212 -3.267 1.00 72.75 225 GLU A CA 1
ATOM 1788 C C . GLU A 1 225 ? 1.208 -7.033 -3.483 1.00 72.75 225 GLU A C 1
ATOM 1790 O O . GLU A 1 225 ? 1.610 -5.871 -3.470 1.00 72.75 225 GLU A O 1
ATOM 1795 N N . SER A 1 226 ? -0.067 -7.335 -3.739 1.00 70.94 226 SER A N 1
ATOM 1796 C CA . SER A 1 226 ? -1.067 -6.353 -4.182 1.00 70.94 226 SER A CA 1
ATOM 1797 C C . SER A 1 226 ? -0.632 -5.633 -5.470 1.00 70.94 226 SER A C 1
ATOM 1799 O O . SER A 1 226 ? -0.705 -6.217 -6.549 1.00 70.94 226 SER A O 1
ATOM 1801 N N . ASN A 1 227 ? -0.160 -4.388 -5.371 1.00 76.69 227 ASN A N 1
ATOM 1802 C CA . ASN A 1 227 ? 0.348 -3.588 -6.484 1.00 76.69 227 ASN A CA 1
ATOM 1803 C C . ASN A 1 227 ? 1.865 -3.363 -6.420 1.00 76.69 227 ASN A C 1
ATOM 1805 O O . ASN A 1 227 ? 2.374 -2.505 -7.132 1.00 76.69 227 ASN A O 1
ATOM 1809 N N . ILE A 1 228 ? 2.588 -4.077 -5.560 1.00 78.88 228 ILE A N 1
ATOM 1810 C CA . ILE A 1 228 ? 4.023 -3.873 -5.355 1.00 78.88 228 ILE A CA 1
ATOM 1811 C C . ILE A 1 228 ? 4.777 -5.030 -5.978 1.00 78.88 228 ILE A C 1
ATOM 1813 O O . ILE A 1 228 ? 4.610 -6.184 -5.582 1.00 78.88 228 ILE A O 1
ATOM 1817 N N . LEU A 1 229 ? 5.622 -4.693 -6.942 1.00 84.44 229 LEU A N 1
ATOM 1818 C CA . LEU A 1 229 ? 6.555 -5.602 -7.572 1.00 84.44 229 LEU A CA 1
ATOM 1819 C C . LEU A 1 229 ? 7.900 -5.505 -6.850 1.00 84.44 229 LEU A C 1
ATOM 1821 O O . LEU A 1 229 ? 8.480 -4.423 -6.749 1.00 84.44 229 LEU A O 1
ATOM 1825 N N . ILE A 1 230 ? 8.395 -6.640 -6.363 1.00 82.81 230 ILE A N 1
ATOM 1826 C CA . ILE A 1 230 ? 9.697 -6.732 -5.699 1.00 82.81 230 ILE A CA 1
ATOM 1827 C C . ILE A 1 230 ? 10.585 -7.667 -6.509 1.00 82.81 230 ILE A C 1
ATOM 1829 O O . ILE A 1 230 ? 10.214 -8.819 -6.733 1.00 82.81 230 ILE A O 1
ATOM 1833 N N . CYS A 1 231 ? 11.758 -7.185 -6.921 1.00 81.81 231 CYS A N 1
ATOM 1834 C CA . CYS A 1 231 ? 12.724 -7.939 -7.720 1.00 81.81 231 CYS A CA 1
ATOM 1835 C C . CYS A 1 231 ? 14.011 -8.220 -6.924 1.00 81.81 231 CYS A C 1
ATOM 1837 O O . CYS A 1 231 ? 14.581 -7.335 -6.282 1.00 81.81 231 CYS A O 1
ATOM 1839 N N . PHE A 1 232 ? 14.503 -9.458 -7.009 1.00 78.44 232 PHE A N 1
ATOM 1840 C CA . PHE A 1 232 ? 15.692 -9.938 -6.298 1.00 78.44 232 PHE A CA 1
ATOM 1841 C C . PHE A 1 232 ? 16.722 -10.531 -7.262 1.00 78.44 232 PHE A C 1
ATOM 1843 O O . PHE A 1 232 ? 16.355 -11.265 -8.186 1.00 78.44 232 PHE A O 1
ATOM 1850 N N . ASP A 1 233 ? 18.015 -10.298 -7.002 1.00 76.69 233 ASP A N 1
ATOM 1851 C CA . ASP A 1 233 ? 19.082 -11.048 -7.676 1.00 76.69 233 ASP A CA 1
ATOM 1852 C C . ASP A 1 233 ? 19.200 -12.445 -7.039 1.00 76.69 233 ASP A C 1
ATOM 1854 O O . ASP A 1 233 ? 19.585 -12.560 -5.871 1.00 76.69 233 ASP A O 1
ATOM 1858 N N . PRO A 1 234 ? 18.946 -13.543 -7.769 1.00 69.50 234 PRO A N 1
ATOM 1859 C CA . PRO A 1 234 ? 19.057 -14.890 -7.223 1.00 69.50 234 PRO A CA 1
ATOM 1860 C C . PRO A 1 234 ? 20.496 -15.264 -6.833 1.00 69.50 234 PRO A C 1
ATOM 1862 O O . PRO A 1 234 ? 20.694 -16.214 -6.074 1.00 69.50 234 PRO A O 1
ATOM 1865 N N . LYS A 1 235 ? 21.517 -14.567 -7.350 1.00 73.00 235 LYS A N 1
ATOM 1866 C CA . LYS A 1 235 ? 22.933 -14.868 -7.083 1.00 73.00 235 LYS A CA 1
ATOM 1867 C C . LYS A 1 235 ? 23.435 -14.236 -5.796 1.00 73.00 235 LYS A C 1
ATOM 1869 O O . LYS A 1 235 ? 24.292 -14.833 -5.144 1.00 73.00 235 LYS A O 1
ATOM 1874 N N . THR A 1 236 ? 22.948 -13.050 -5.452 1.00 63.59 236 THR A N 1
ATOM 1875 C CA . THR A 1 236 ? 23.380 -12.341 -4.240 1.00 63.59 236 THR A CA 1
ATOM 1876 C C . THR A 1 236 ? 22.321 -12.367 -3.144 1.00 63.59 236 THR A C 1
ATOM 1878 O O . THR A 1 236 ? 22.664 -12.189 -1.981 1.00 63.59 236 THR A O 1
ATOM 1881 N N . SER A 1 237 ? 21.061 -12.674 -3.488 1.00 55.44 237 SER A N 1
ATOM 1882 C CA . SER A 1 237 ? 19.889 -12.466 -2.622 1.00 55.44 237 SER A CA 1
ATOM 1883 C C . SER A 1 237 ? 19.750 -11.016 -2.151 1.00 55.44 237 SER A C 1
ATOM 1885 O O . SER A 1 237 ? 19.026 -10.751 -1.192 1.00 55.44 237 SER A O 1
ATOM 1887 N N . ASP A 1 238 ? 20.438 -10.086 -2.818 1.00 52.34 238 ASP A N 1
ATOM 1888 C CA . ASP A 1 238 ? 20.298 -8.668 -2.550 1.00 52.34 238 ASP A CA 1
ATOM 1889 C C . ASP A 1 238 ? 19.016 -8.167 -3.210 1.00 52.34 238 ASP A C 1
ATOM 1891 O O . ASP A 1 238 ? 18.639 -8.559 -4.322 1.00 52.34 238 ASP A O 1
ATOM 1895 N N . TYR A 1 239 ? 18.350 -7.287 -2.478 1.00 52.06 239 TYR A N 1
ATOM 1896 C CA . TYR A 1 239 ? 17.238 -6.507 -2.973 1.00 52.06 239 TYR A CA 1
ATOM 1897 C C . TYR A 1 239 ? 17.739 -5.592 -4.091 1.00 52.06 239 TYR A C 1
ATOM 1899 O O . TYR A 1 239 ? 18.671 -4.813 -3.874 1.00 52.06 239 TYR A O 1
ATOM 1907 N N . LEU A 1 240 ? 17.145 -5.713 -5.276 1.00 62.59 240 LEU A N 1
ATOM 1908 C CA . LEU A 1 240 ? 17.530 -4.894 -6.419 1.00 62.59 240 LEU A CA 1
ATOM 1909 C C . LEU A 1 240 ? 16.589 -3.719 -6.609 1.00 62.59 240 LEU A C 1
ATOM 1911 O O . LEU A 1 240 ? 17.070 -2.620 -6.862 1.00 62.59 240 LEU A O 1
ATOM 1915 N N . ASP A 1 241 ? 15.278 -3.955 -6.513 1.00 70.31 241 ASP A N 1
ATOM 1916 C CA . ASP A 1 241 ? 14.304 -2.950 -6.925 1.00 70.31 241 ASP A CA 1
ATOM 1917 C C . ASP A 1 241 ? 12.904 -3.173 -6.316 1.00 70.31 241 ASP A C 1
ATOM 1919 O O . ASP A 1 241 ? 12.445 -4.320 -6.202 1.00 70.31 241 ASP A O 1
ATOM 1923 N N . ARG A 1 242 ? 12.227 -2.069 -5.955 1.00 78.69 242 ARG A N 1
ATOM 1924 C CA . ARG A 1 242 ? 10.772 -1.998 -5.697 1.00 78.69 242 ARG A CA 1
ATOM 1925 C C . ARG A 1 242 ? 10.173 -1.110 -6.756 1.00 78.69 242 ARG A C 1
ATOM 1927 O O . ARG A 1 242 ? 10.550 0.053 -6.852 1.00 78.69 242 ARG A O 1
ATOM 1934 N N . ALA A 1 243 ? 9.102 -1.597 -7.357 1.00 84.50 243 ALA A N 1
ATOM 1935 C CA . ALA A 1 243 ? 8.209 -0.768 -8.134 1.00 84.50 243 ALA A CA 1
ATOM 1936 C C . ALA A 1 243 ? 6.773 -0.896 -7.635 1.00 84.50 243 ALA A C 1
ATOM 1938 O O . ALA A 1 243 ? 6.330 -1.969 -7.215 1.00 84.50 243 ALA A O 1
ATOM 1939 N N . PHE A 1 244 ? 6.012 0.185 -7.740 1.00 85.38 244 PHE A N 1
ATOM 1940 C CA . PHE A 1 244 ? 4.561 0.131 -7.668 1.00 85.38 244 PHE A CA 1
ATOM 1941 C C . PHE A 1 244 ? 3.980 0.035 -9.070 1.00 85.38 244 PHE A C 1
ATOM 1943 O O . PHE A 1 244 ? 4.365 0.767 -9.976 1.00 85.38 244 PHE A O 1
ATOM 1950 N N . ILE A 1 245 ? 3.009 -0.846 -9.242 1.00 85.88 245 ILE A N 1
ATOM 1951 C CA . ILE A 1 245 ? 2.208 -0.930 -10.451 1.00 85.88 245 ILE A CA 1
ATOM 1952 C C . ILE A 1 245 ? 1.130 0.152 -10.359 1.00 85.88 245 ILE A C 1
ATOM 1954 O O . ILE A 1 245 ? 0.148 0.012 -9.629 1.00 85.88 245 ILE A O 1
ATOM 1958 N N . GLU A 1 246 ? 1.318 1.236 -11.110 1.00 82.44 246 GLU A N 1
ATOM 1959 C CA . GLU A 1 246 ? 0.302 2.282 -11.291 1.00 82.44 246 GLU A CA 1
ATOM 1960 C C . GLU A 1 246 ? -0.771 1.834 -12.291 1.00 82.44 246 GLU A C 1
ATOM 1962 O O . GLU A 1 246 ? -1.946 2.176 -12.151 1.00 82.44 246 GLU A O 1
ATOM 1967 N N . LYS A 1 247 ? -0.374 1.051 -13.302 1.00 85.00 247 LYS A N 1
ATOM 1968 C CA . LYS A 1 247 ? -1.273 0.523 -14.332 1.00 85.00 247 LYS A CA 1
ATOM 1969 C C . LYS A 1 247 ? -0.777 -0.824 -14.836 1.00 85.00 247 LYS A C 1
ATOM 1971 O O . LYS A 1 247 ? 0.397 -0.953 -15.173 1.00 85.00 247 LYS A O 1
ATOM 1976 N N . LEU A 1 248 ? -1.684 -1.789 -14.966 1.00 87.31 248 LEU A N 1
ATOM 1977 C CA . LEU A 1 248 ? -1.438 -3.053 -15.654 1.00 87.31 248 LEU A CA 1
ATOM 1978 C C . LEU A 1 248 ? -2.677 -3.444 -16.462 1.00 87.31 248 LEU A C 1
ATOM 1980 O O . LEU A 1 248 ? -3.785 -3.465 -15.936 1.00 87.31 248 LEU A O 1
ATOM 1984 N N . ASN A 1 249 ? -2.490 -3.720 -17.749 1.00 86.06 249 ASN A N 1
ATOM 1985 C CA . ASN A 1 249 ? -3.498 -4.327 -18.617 1.00 86.06 249 ASN A CA 1
ATOM 1986 C C . ASN A 1 249 ? -2.815 -5.151 -19.719 1.00 86.06 249 ASN A C 1
ATOM 1988 O O . ASN A 1 249 ? -1.599 -5.275 -19.743 1.00 86.06 249 ASN A O 1
ATOM 1992 N N . ASP A 1 250 ? -3.568 -5.682 -20.679 1.00 86.56 250 ASP A N 1
ATOM 1993 C CA . ASP A 1 250 ? -3.019 -6.546 -21.736 1.00 86.56 250 ASP A CA 1
ATOM 1994 C C . ASP A 1 250 ? -1.995 -5.866 -22.671 1.00 86.56 250 ASP A C 1
ATOM 1996 O O . ASP A 1 250 ? -1.366 -6.538 -23.484 1.00 86.56 250 ASP A O 1
ATOM 2000 N N . SER A 1 251 ? -1.832 -4.544 -22.613 1.00 89.38 251 SER A N 1
ATOM 2001 C CA . SER A 1 251 ? -0.983 -3.782 -23.538 1.00 89.38 251 SER A CA 1
ATOM 2002 C C . SER A 1 251 ? -0.020 -2.803 -22.876 1.00 89.38 251 SER A C 1
ATOM 2004 O O . SER A 1 251 ? 1.000 -2.475 -23.484 1.00 89.38 251 SER A O 1
ATOM 2006 N N . GLU A 1 252 ? -0.314 -2.364 -21.654 1.00 92.62 252 GLU A N 1
ATOM 2007 C CA . GLU A 1 252 ? 0.434 -1.333 -20.940 1.00 92.62 252 GLU A CA 1
ATOM 2008 C C . GLU A 1 252 ? 0.758 -1.786 -19.518 1.00 92.62 252 GLU A C 1
ATOM 2010 O O . GLU A 1 252 ? -0.097 -2.328 -18.812 1.00 92.62 252 GLU A O 1
ATOM 2015 N N . LEU A 1 253 ? 1.986 -1.495 -19.107 1.00 93.81 253 LEU A N 1
ATOM 2016 C CA . LEU A 1 253 ? 2.464 -1.616 -17.739 1.00 93.81 253 LEU A CA 1
ATOM 2017 C C . LEU A 1 253 ? 3.130 -0.287 -17.373 1.00 93.81 253 LEU A C 1
ATOM 2019 O O . LEU A 1 253 ? 3.970 0.207 -18.122 1.00 93.81 253 LEU A O 1
ATOM 2023 N N . ILE A 1 254 ? 2.734 0.307 -16.252 1.00 90.88 254 ILE A N 1
ATOM 2024 C CA . ILE A 1 254 ? 3.369 1.508 -15.705 1.00 90.88 254 ILE A CA 1
ATOM 2025 C C . ILE A 1 254 ? 3.882 1.162 -14.318 1.00 90.88 254 ILE A C 1
ATOM 2027 O O . ILE A 1 254 ? 3.091 0.822 -13.432 1.00 90.88 254 ILE A O 1
ATOM 2031 N N . LEU A 1 255 ? 5.197 1.248 -14.167 1.00 90.25 255 LEU A N 1
ATOM 2032 C CA . LEU A 1 255 ? 5.894 1.073 -12.904 1.00 90.25 255 LEU A CA 1
ATOM 2033 C C . LEU A 1 255 ? 6.294 2.438 -12.354 1.00 90.25 255 LEU A C 1
ATOM 2035 O O . LEU A 1 255 ? 6.659 3.328 -13.122 1.00 90.25 255 LEU A O 1
ATOM 2039 N N . THR A 1 256 ? 6.217 2.608 -11.039 1.00 86.50 256 THR A N 1
ATOM 2040 C CA . THR A 1 256 ? 6.692 3.814 -10.362 1.00 86.50 256 THR A CA 1
ATOM 2041 C C . THR A 1 256 ? 7.661 3.472 -9.246 1.00 86.50 256 THR A C 1
ATOM 2043 O O . THR A 1 256 ? 7.430 2.528 -8.485 1.00 86.50 256 THR A O 1
ATOM 2046 N N . HIS A 1 257 ? 8.711 4.274 -9.132 1.00 82.19 257 HIS A N 1
ATOM 2047 C CA . HIS A 1 257 ? 9.776 4.123 -8.147 1.00 82.19 257 HIS A CA 1
ATOM 2048 C C . HIS A 1 257 ? 9.845 5.422 -7.353 1.00 82.19 257 HIS A C 1
ATOM 2050 O O . HIS A 1 257 ? 9.855 6.499 -7.941 1.00 82.19 257 HIS A O 1
ATOM 2056 N N . ASP A 1 258 ? 9.818 5.320 -6.028 1.00 80.00 258 ASP A N 1
ATOM 2057 C CA . ASP A 1 258 ? 9.993 6.479 -5.159 1.00 80.00 258 ASP A CA 1
ATOM 2058 C C . ASP A 1 258 ? 11.455 6.530 -4.722 1.00 80.00 258 ASP A C 1
ATOM 2060 O O . ASP A 1 258 ? 11.932 5.617 -4.044 1.00 80.00 258 ASP A O 1
ATOM 2064 N N . ASP A 1 259 ? 12.139 7.603 -5.106 1.00 72.56 259 ASP A N 1
ATOM 2065 C CA . ASP A 1 259 ? 13.545 7.839 -4.809 1.00 72.56 259 ASP A CA 1
ATOM 2066 C C . ASP A 1 259 ? 13.718 9.034 -3.866 1.00 72.56 259 ASP A C 1
ATOM 2068 O O . ASP A 1 259 ? 13.092 10.091 -4.018 1.00 72.56 259 ASP A O 1
ATOM 2072 N N . ASP A 1 260 ? 14.611 8.870 -2.889 1.00 72.19 260 ASP A N 1
ATOM 2073 C CA . ASP A 1 260 ? 15.057 9.952 -2.016 1.00 72.19 260 ASP A CA 1
ATOM 2074 C C . ASP A 1 260 ? 16.005 10.874 -2.796 1.00 72.19 260 ASP A C 1
ATOM 2076 O O . ASP A 1 260 ? 17.162 10.533 -3.059 1.00 72.19 260 ASP A O 1
ATOM 2080 N N . GLY A 1 261 ? 15.539 12.073 -3.132 1.00 73.25 261 GLY A N 1
ATOM 2081 C CA . GLY A 1 261 ? 16.383 13.098 -3.730 1.00 73.25 261 GLY A CA 1
ATOM 2082 C C . GLY A 1 261 ? 17.433 13.626 -2.755 1.00 73.25 261 GLY A C 1
ATOM 2083 O O . GLY A 1 261 ? 17.262 13.610 -1.531 1.00 73.25 261 GLY A O 1
ATOM 2084 N N . GLU A 1 262 ? 18.524 14.180 -3.289 1.00 76.31 262 GLU A N 1
ATOM 2085 C CA . GLU A 1 262 ? 19.614 14.734 -2.468 1.00 76.31 262 GLU A CA 1
ATOM 2086 C C . GLU A 1 262 ? 19.156 15.896 -1.562 1.00 76.31 262 GLU A C 1
ATOM 2088 O O . GLU A 1 262 ? 19.805 16.218 -0.563 1.00 76.31 262 GLU A O 1
ATOM 2093 N N . ASP A 1 263 ? 18.029 16.528 -1.894 1.00 76.44 263 ASP A N 1
ATOM 2094 C CA . ASP A 1 263 ? 17.407 17.596 -1.115 1.00 76.44 263 ASP A CA 1
ATOM 2095 C C . ASP A 1 263 ? 16.476 17.096 0.005 1.00 76.44 263 ASP A C 1
ATOM 2097 O O . ASP A 1 263 ? 15.873 17.910 0.713 1.00 76.44 263 ASP A O 1
ATOM 2101 N N . GLY A 1 264 ? 16.386 15.776 0.191 1.00 69.06 264 GLY A N 1
ATOM 2102 C CA . GLY A 1 264 ? 15.555 15.123 1.197 1.00 69.06 264 GLY A CA 1
ATOM 2103 C C . GLY A 1 264 ? 14.067 15.099 0.853 1.00 69.06 264 GLY A C 1
ATOM 2104 O O . GLY A 1 264 ? 13.257 14.863 1.751 1.00 69.06 264 GLY A O 1
ATOM 2105 N N . LYS A 1 265 ? 13.689 15.383 -0.402 1.00 64.19 265 LYS A N 1
ATOM 2106 C CA . LYS A 1 265 ? 12.331 15.143 -0.901 1.00 64.19 265 LYS A CA 1
ATOM 2107 C C . LYS A 1 265 ? 12.250 13.796 -1.604 1.00 64.19 265 LYS A C 1
ATOM 2109 O O . LYS A 1 265 ? 13.226 13.338 -2.182 1.00 64.19 265 LYS A O 1
ATOM 2114 N N . ILE A 1 266 ? 11.054 13.221 -1.599 1.00 64.75 266 ILE A N 1
ATOM 2115 C CA . ILE A 1 266 ? 10.741 12.027 -2.378 1.00 64.75 266 ILE A CA 1
ATOM 2116 C C . ILE A 1 266 ? 10.316 12.461 -3.778 1.00 64.75 266 ILE A C 1
ATOM 2118 O O . ILE A 1 266 ? 9.475 13.357 -3.932 1.00 64.75 266 ILE A O 1
ATOM 2122 N N . TYR A 1 267 ? 10.889 11.810 -4.781 1.00 75.50 267 TYR A N 1
ATOM 2123 C CA . TYR A 1 267 ? 10.537 11.971 -6.181 1.00 75.50 267 TYR A CA 1
ATOM 2124 C C . TYR A 1 267 ? 10.063 10.641 -6.745 1.00 75.50 267 TYR A C 1
ATOM 2126 O O . TYR A 1 267 ? 10.652 9.605 -6.471 1.00 75.50 267 TYR A O 1
ATOM 2134 N N . THR A 1 268 ? 8.994 10.685 -7.536 1.00 80.88 268 THR A N 1
ATOM 2135 C CA . THR A 1 268 ? 8.431 9.486 -8.157 1.00 80.88 268 THR A CA 1
ATOM 2136 C C . THR A 1 268 ? 8.853 9.419 -9.618 1.00 80.88 268 THR A C 1
ATOM 2138 O O . THR A 1 268 ? 8.345 10.178 -10.456 1.00 80.88 268 THR A O 1
ATOM 2141 N N . ASP A 1 269 ? 9.758 8.499 -9.914 1.00 86.12 269 ASP A N 1
ATOM 2142 C CA . ASP A 1 269 ? 10.127 8.106 -11.265 1.00 86.12 269 ASP A CA 1
ATOM 2143 C C . ASP A 1 269 ? 9.065 7.167 -11.840 1.00 86.12 269 ASP A C 1
ATOM 2145 O O . ASP A 1 269 ? 8.363 6.460 -11.108 1.00 86.12 269 ASP A O 1
ATOM 2149 N N . LYS A 1 270 ? 8.900 7.186 -13.166 1.00 89.44 270 LYS A N 1
ATOM 2150 C CA . LYS A 1 270 ? 7.935 6.315 -13.846 1.00 89.44 270 LYS A CA 1
ATOM 2151 C C . LYS A 1 270 ? 8.519 5.662 -15.080 1.00 89.44 270 LYS A C 1
ATOM 2153 O O . LYS A 1 270 ? 9.049 6.338 -15.960 1.00 89.44 270 LYS A O 1
ATOM 2158 N N . GLU A 1 271 ? 8.280 4.370 -15.200 1.00 94.69 271 GLU A N 1
ATOM 2159 C CA . GLU A 1 271 ? 8.652 3.566 -16.350 1.00 94.69 271 GLU A CA 1
ATOM 2160 C C . GLU A 1 271 ? 7.401 3.124 -17.111 1.00 94.69 271 GLU A C 1
ATOM 2162 O O . GLU A 1 271 ? 6.465 2.556 -16.541 1.00 94.69 271 GLU A O 1
ATOM 2167 N N . TYR A 1 272 ? 7.382 3.376 -18.418 1.00 94.50 272 TYR A N 1
ATOM 2168 C CA . TYR A 1 272 ? 6.245 3.079 -19.284 1.00 94.50 272 TYR A CA 1
ATOM 2169 C C . TYR A 1 272 ? 6.589 1.940 -20.225 1.00 94.50 272 TYR A C 1
ATOM 2171 O O . TYR A 1 272 ? 7.421 2.082 -21.127 1.00 94.50 272 TYR A O 1
ATOM 2179 N N . TYR A 1 273 ? 5.886 0.832 -20.061 1.00 97.31 273 TYR A N 1
ATOM 2180 C CA . TYR A 1 273 ? 6.107 -0.388 -20.807 1.00 97.31 273 TYR A CA 1
ATOM 2181 C C . TYR A 1 273 ? 4.951 -0.708 -21.740 1.00 97.31 273 TYR A C 1
ATOM 2183 O O . TYR A 1 273 ? 3.774 -0.524 -21.417 1.00 97.31 273 TYR A O 1
ATOM 2191 N N . LYS A 1 274 ? 5.304 -1.293 -22.882 1.00 96.06 274 LYS A N 1
ATOM 2192 C CA . LYS A 1 274 ? 4.359 -1.876 -23.827 1.00 96.06 274 LYS A CA 1
ATOM 2193 C C . LYS A 1 274 ? 4.581 -3.377 -23.934 1.00 96.06 274 LYS A C 1
ATOM 2195 O O . LYS A 1 274 ? 5.719 -3.831 -24.045 1.00 96.06 274 LYS A O 1
ATOM 2200 N N . ARG A 1 275 ? 3.498 -4.152 -23.966 1.00 95.88 275 ARG A N 1
ATOM 2201 C CA . ARG A 1 275 ? 3.595 -5.598 -24.189 1.00 95.88 275 ARG A CA 1
ATOM 2202 C C . ARG A 1 275 ? 4.109 -5.897 -25.602 1.00 95.88 275 ARG A C 1
ATOM 2204 O O . ARG A 1 275 ? 3.606 -5.345 -26.587 1.00 95.88 275 ARG A O 1
ATOM 2211 N N . ILE A 1 276 ? 5.070 -6.811 -25.698 1.00 93.38 276 ILE A N 1
ATOM 2212 C CA . ILE A 1 276 ? 5.603 -7.339 -26.957 1.00 93.38 276 ILE A CA 1
ATOM 2213 C C . ILE A 1 276 ? 5.422 -8.863 -27.018 1.00 93.38 276 ILE A C 1
ATOM 2215 O O . ILE A 1 276 ? 5.428 -9.541 -25.992 1.00 93.38 276 ILE A O 1
ATOM 2219 N N . ASN A 1 277 ? 5.195 -9.375 -28.231 1.00 76.44 277 ASN A N 1
ATOM 2220 C CA . ASN A 1 277 ? 4.944 -10.795 -28.514 1.00 76.44 277 ASN A CA 1
ATOM 2221 C C . ASN A 1 277 ? 6.212 -11.531 -28.942 1.00 76.44 277 ASN A C 1
ATOM 2223 O O . ASN A 1 277 ? 7.014 -10.911 -29.680 1.00 76.44 277 ASN A O 1
#

Sequence (277 aa):
MKRLFLFLCCAAALSWSGCTKDGDDNTVDLTQLVGTWEVTKLYDGEFGIWFEEYGVQFGYVETLLFRDNGTGMFQTEETGANTWEEAFSYTVENNVITTKPANGNESSVYRVEKLTDSEMVLAIDYEGENGKPCTDKIYYKRISSLGSEGGDEGNDDNTIDPSQLIGTWELTQYYYGETGNWDNYGKEFGYISTIEFRTDGTARTHYAELESSYSSDGEYTYTLESNILICFDPKTSDYLDRAFIEKLNDSELILTHDDDGEDGKIYTDKEYYKRIN

Organism: NCBI:txid2838440

Foldseek 3Di:
DPDPPPPPPPAPDDPDDDDDDDDDPVPAPCVLVAAKKKWQWKAWFQVRDIDRLEDVLNQWIWMWHAHPVQKIKTWIGHVPDDIDIWIWGWDDDPQKIWTATPVRDDIFIWRWPDGDNFKTKTKGWHQDPVRDITIMITIITGDHDDDDDDDDDDPPDPFDDVVLLAAKKWWAKKAWQVVRDIDGADVVNQKTWMKHQHPVQKIKIWIDGNVDPDIDIAIWGWDDDRQKIWTARPVPRDTDDIWGFPDTDNFKTKTWGWDQDPVRDTGIMIIIITGDD

InterPro domains:
  IPR024311 Lipocalin-like domain [PF13648] (33-122)
  IPR024311 Lipocalin-like domain [PF13648] (165-255)